Protein AF-A0A7V6D3P5-F1 (afdb_monomer)

Solvent-accessible surface area (backbone atoms only — not comparable to full-atom values): 12244 Å² total; per-residue (Å²): 140,81,80,82,73,84,67,78,64,90,89,61,82,68,51,51,80,38,75,32,58,66,62,47,51,52,59,56,70,39,94,63,49,33,71,26,37,32,32,42,62,36,45,38,66,72,57,39,49,52,52,49,52,50,52,50,46,35,48,72,72,47,40,22,63,23,38,36,39,40,21,31,81,58,94,41,91,90,47,42,25,29,62,65,54,55,52,49,50,36,52,49,27,48,67,42,85,52,66,68,48,18,52,49,16,50,50,54,53,50,31,44,75,72,58,34,36,38,81,46,64,47,77,68,73,77,47,94,63,31,57,87,69,53,53,69,69,61,43,59,55,48,42,66,27,62,32,35,40,38,28,32,44,69,53,51,35,27,49,60,59,71,49,92,59,58,46,56,40,52,56,64,69,73,39,60,80,58,62,43,31,34,33,39,47,27,46,28,59,43,94,63,56,57,55,45,62,88,67,48,67,61,53,46,47,73,75,35,85,50,59,40,52,67,55,73,29,32,36,32,49,64,44,120

Radius of gyration: 17.84 Å; Cα contacts (8 Å, |Δi|>4): 380; chains: 1; bounding box: 44×43×47 Å

pLDDT: mean 93.28, std 14.0, range [28.06, 98.88]

Mean predicted aligned error: 4.67 Å

Sequence (224 aa):
EVMARGGRRPGQASDILVDDSDRLLEFLASYGPHERIDWINDNAGPEAAFDLLLADALLDWGWARQVRMHLKPYPFFVSDAMIQDVRELMARLQGESEPRSRAAGDRLAARVQAGDLQLTTHRFWTSSYAFSEMPDDLRGELAQASLVIIKGDANYRRLLGDRHWPPTARLEEVAAYFPAPFVVLRTLKAEIIVGLAEGRAEELAREDAQWLISGKRGLIQFVG

Secondary structure (DSSP, 8-state):
---------TTPPPSEEEE-HHHHHHHHTSSS-BS-EEEE--BTTHHHHHHHHHHHHHHHTTSBS-EEEEEBSS--TTTBPBHHHHHHHHHHHHH-SSHHHHHHHHHHHHHHHHTSEEEEE-GGGGSS--GGG--HHHHHHHTT-SEEEEEHHHHHHHHTTT----TTS-HHHHTTT-SS-EEEEEE--SS----PPTTHHHHHHHH-TTTTTSS--EEEEEE-

Nearest PDB structures (foldseek):
  6umr-assembly1_A  TM=9.616E-01  e=2.856E-23  Homo sapiens
  6umq-assembly2_B  TM=9.594E-01  e=6.965E-23  Homo sapiens
  6umr-assembly2_B  TM=9.592E-01  e=1.159E-22  Homo sapiens
  7u1x-assembly2_B  TM=9.491E-01  e=1.773E-20  Schizosaccharomyces pombe
  7t7n-assembly1_B  TM=9.622E-01  e=5.234E-20  Schizosaccharomyces pombe

Foldseek 3Di:
DDPPCPDDDPPDDALAQADCPVVVVVLLPPPFAWAEEEEAFAFFDPRLVVVLVVLLVCCVVRSHQAYEYEFEPDDAPPGGGDPVSNLVCLVVLCVDPDPVSNVSSVSSVVCCVVRRYHYDYDNVSRDPAAPLPDDPVVQVVCLSGQEYEYEEDVNVCSQQVVDDDDQAADSCVSNVSRNHKYKYKYQQQDPDHHNGDPCPVVVQCVVDVCSRRPSSHIYIDTDD

Structure (mmCIF, N/CA/C/O backbone):
data_AF-A0A7V6D3P5-F1
#
_entry.id   AF-A0A7V6D3P5-F1
#
loop_
_atom_site.group_PDB
_atom_site.id
_atom_site.type_symbol
_atom_site.label_atom_id
_atom_site.label_alt_id
_atom_site.label_comp_id
_atom_site.label_asym_id
_atom_site.label_entity_id
_atom_site.label_seq_id
_atom_site.pdbx_PDB_ins_code
_atom_site.Cartn_x
_atom_site.Cartn_y
_atom_site.Cartn_z
_atom_site.occupancy
_atom_site.B_iso_or_equiv
_atom_site.auth_seq_id
_atom_site.auth_comp_id
_a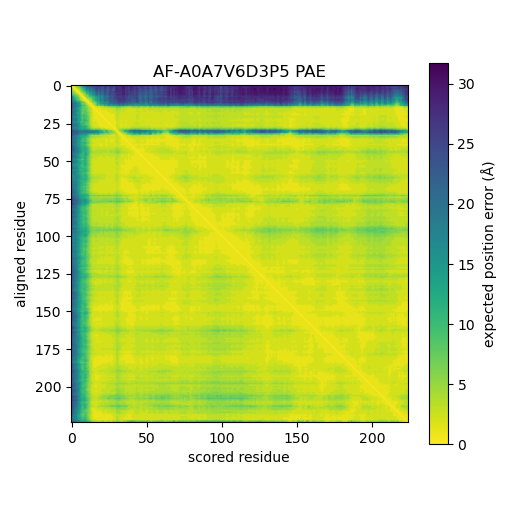tom_site.auth_asym_id
_atom_site.auth_atom_id
_atom_site.pdbx_PDB_model_num
ATOM 1 N N . GLU A 1 1 ? -14.372 21.973 -1.076 1.00 34.97 1 GLU A N 1
ATOM 2 C CA . GLU A 1 1 ? -13.308 21.983 -2.100 1.00 34.97 1 GLU A CA 1
ATOM 3 C C . GLU A 1 1 ? -11.975 22.370 -1.477 1.00 34.97 1 GLU A C 1
ATOM 5 O O . GLU A 1 1 ? -11.697 23.546 -1.287 1.00 34.97 1 GLU A O 1
ATOM 10 N N . VAL A 1 2 ? -11.151 21.387 -1.125 1.00 28.06 2 VAL A N 1
ATOM 11 C CA . VAL A 1 2 ? -9.719 21.617 -0.903 1.00 28.06 2 VAL A CA 1
ATOM 12 C C . VAL A 1 2 ? -9.008 20.578 -1.753 1.00 28.06 2 VAL A C 1
ATOM 14 O O . VAL A 1 2 ? -8.729 19.472 -1.308 1.00 28.06 2 VAL A O 1
ATOM 17 N N . MET A 1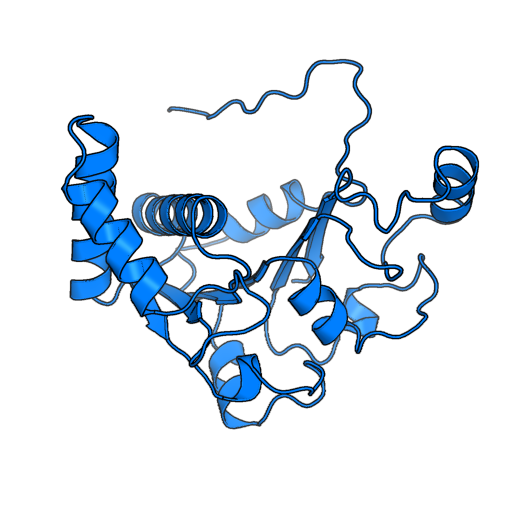 3 ? -8.791 20.917 -3.024 1.00 30.03 3 MET A N 1
ATOM 18 C CA . MET A 1 3 ? -7.856 20.175 -3.859 1.00 30.03 3 MET A CA 1
ATOM 19 C C . MET A 1 3 ? -6.461 20.398 -3.280 1.00 30.03 3 MET A C 1
ATOM 21 O O . MET A 1 3 ? -5.898 21.489 -3.403 1.00 30.03 3 MET A O 1
ATOM 25 N N . ALA A 1 4 ? -5.905 19.374 -2.638 1.00 32.56 4 ALA A N 1
ATOM 26 C CA . ALA A 1 4 ? -4.488 19.316 -2.332 1.00 32.56 4 ALA A CA 1
ATOM 27 C C . ALA A 1 4 ? -3.721 19.263 -3.661 1.00 32.56 4 ALA A C 1
ATOM 29 O O . ALA A 1 4 ? -3.469 18.203 -4.224 1.00 32.56 4 ALA A O 1
ATOM 30 N N . ARG A 1 5 ? -3.371 20.433 -4.202 1.00 34.56 5 ARG A N 1
ATOM 31 C CA . ARG A 1 5 ? -2.417 20.532 -5.305 1.00 34.56 5 ARG A CA 1
ATOM 32 C C . ARG A 1 5 ? -1.024 20.246 -4.751 1.00 34.56 5 ARG A C 1
ATOM 34 O O . ARG A 1 5 ? -0.264 21.170 -4.468 1.00 34.56 5 ARG A O 1
ATOM 41 N N . GLY A 1 6 ? -0.675 18.966 -4.648 1.00 36.25 6 GLY A N 1
ATOM 42 C CA . GLY A 1 6 ? 0.713 18.513 -4.758 1.00 36.25 6 GLY A CA 1
ATOM 43 C C . GLY A 1 6 ? 1.200 18.783 -6.183 1.00 36.25 6 GLY A C 1
ATOM 44 O O . GLY A 1 6 ? 1.330 17.875 -6.994 1.00 36.25 6 GLY A O 1
ATOM 45 N N . GLY A 1 7 ? 1.327 20.062 -6.537 1.00 36.19 7 GLY A N 1
ATOM 46 C CA . GLY A 1 7 ? 1.567 20.505 -7.902 1.00 36.19 7 GLY A CA 1
ATOM 47 C C . GLY A 1 7 ? 3.003 20.229 -8.322 1.00 36.19 7 GLY A C 1
ATOM 48 O O . GLY A 1 7 ? 3.930 20.887 -7.851 1.00 36.19 7 GLY A O 1
ATOM 49 N N . ARG A 1 8 ? 3.167 19.286 -9.253 1.00 45.75 8 ARG A N 1
ATOM 50 C CA . ARG A 1 8 ? 4.356 19.120 -10.095 1.00 45.75 8 ARG A CA 1
ATOM 51 C C . ARG A 1 8 ? 4.838 20.492 -10.586 1.00 45.75 8 ARG A C 1
ATOM 53 O O . ARG A 1 8 ? 4.058 21.254 -11.159 1.00 45.75 8 ARG A O 1
ATOM 60 N N . ARG A 1 9 ? 6.120 20.818 -10.384 1.00 39.19 9 ARG A N 1
ATOM 61 C CA . ARG A 1 9 ? 6.714 22.013 -11.003 1.00 39.19 9 ARG A CA 1
ATOM 62 C C . ARG A 1 9 ? 6.770 21.789 -12.523 1.00 39.19 9 ARG A C 1
ATOM 64 O O . ARG A 1 9 ? 7.278 20.745 -12.942 1.00 39.19 9 ARG A O 1
ATOM 71 N N . PRO A 1 10 ? 6.268 22.717 -13.357 1.00 36.84 10 PRO A N 1
ATOM 72 C CA . PRO A 1 10 ? 6.367 22.588 -14.808 1.00 36.84 10 PRO A CA 1
ATOM 73 C C . PRO A 1 10 ? 7.838 22.449 -15.228 1.00 36.84 10 PRO A C 1
ATOM 75 O O . PRO A 1 10 ? 8.663 23.271 -14.837 1.00 36.84 10 PRO A O 1
ATOM 78 N N . GLY A 1 11 ? 8.169 21.407 -15.997 1.00 43.22 11 GLY A N 1
ATOM 79 C CA . GLY A 1 11 ? 9.515 21.184 -16.547 1.00 43.22 11 GLY A CA 1
ATOM 80 C C . GLY A 1 11 ? 10.416 20.195 -15.792 1.00 43.22 11 GLY A C 1
ATO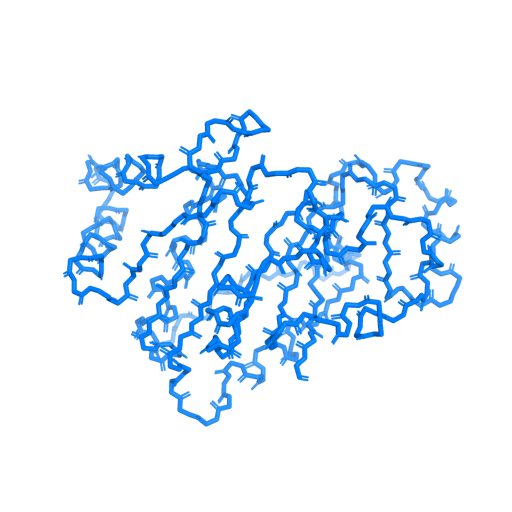M 81 O O . GLY A 1 11 ? 11.496 19.893 -16.288 1.00 43.22 11 GLY A O 1
ATOM 82 N N . GLN A 1 12 ? 9.996 19.647 -14.645 1.00 49.34 12 GLN A N 1
ATOM 83 C CA . GLN A 1 12 ? 10.744 18.577 -13.967 1.00 49.34 12 GLN A CA 1
ATOM 84 C C . GLN A 1 12 ? 10.282 17.196 -14.471 1.00 49.34 12 GLN A C 1
ATOM 86 O O . GLN A 1 12 ? 9.077 16.898 -14.495 1.00 49.34 12 GLN A O 1
ATOM 91 N N . ALA A 1 13 ? 11.238 16.360 -14.895 1.00 61.72 13 ALA A N 1
ATOM 92 C CA . ALA A 1 13 ? 10.983 14.946 -15.157 1.00 61.72 13 ALA A CA 1
ATOM 93 C C . ALA A 1 13 ? 10.382 14.319 -13.891 1.00 61.72 13 ALA A C 1
ATOM 95 O O . ALA A 1 13 ? 10.842 14.601 -12.787 1.00 61.72 13 ALA A O 1
ATOM 96 N N . SER A 1 14 ? 9.301 13.553 -14.047 1.00 81.44 14 SER A N 1
ATOM 97 C CA . SER A 1 14 ? 8.692 12.876 -12.902 1.00 81.44 14 SER A CA 1
ATOM 98 C C . SER A 1 14 ? 9.650 11.797 -12.414 1.00 81.44 14 SER A C 1
ATOM 100 O O . SER A 1 14 ? 10.135 11.006 -13.222 1.00 81.44 14 SER A O 1
ATOM 102 N N . ASP A 1 15 ? 9.889 11.740 -11.107 1.00 90.94 15 ASP A N 1
ATOM 103 C CA . ASP A 1 15 ? 10.591 10.610 -10.494 1.00 90.94 15 ASP A CA 1
ATOM 104 C C . ASP A 1 15 ? 9.712 9.342 -10.472 1.00 90.94 15 ASP A C 1
ATOM 106 O O . ASP A 1 15 ? 10.211 8.251 -10.200 1.00 90.94 15 ASP A O 1
ATOM 110 N N . ILE A 1 16 ? 8.418 9.460 -10.803 1.00 95.44 16 ILE A N 1
ATOM 111 C CA . ILE A 1 16 ? 7.508 8.330 -11.013 1.00 95.44 16 ILE A CA 1
ATOM 112 C C . ILE A 1 16 ? 7.671 7.800 -12.444 1.00 95.44 16 ILE A C 1
ATOM 114 O O . ILE A 1 16 ? 7.362 8.503 -13.407 1.00 95.44 16 ILE A O 1
ATOM 118 N N . LEU A 1 17 ? 8.177 6.570 -12.583 1.00 95.38 17 LEU A N 1
ATOM 119 C CA . LEU A 1 17 ? 8.503 5.965 -13.883 1.00 95.38 17 LEU A CA 1
ATOM 120 C C . LEU A 1 17 ? 7.302 5.315 -14.579 1.00 95.38 17 LEU A C 1
ATOM 122 O O . LEU A 1 17 ? 7.247 5.300 -15.805 1.00 95.38 17 LEU A O 1
ATOM 126 N N . VAL A 1 18 ? 6.374 4.772 -13.795 1.00 96.19 18 VAL A N 1
ATOM 127 C CA . VAL A 1 18 ? 5.075 4.259 -14.242 1.00 96.19 18 VAL A CA 1
ATOM 128 C C . VAL A 1 18 ? 4.041 4.880 -13.323 1.00 96.19 18 VAL A C 1
ATOM 130 O O . VAL A 1 18 ? 4.186 4.768 -12.104 1.00 96.19 18 VAL A O 1
ATOM 133 N N . ASP A 1 19 ? 3.072 5.580 -13.903 1.00 97.25 19 ASP A N 1
ATOM 134 C CA . ASP A 1 19 ? 2.105 6.393 -13.173 1.00 97.25 19 ASP A CA 1
ATOM 135 C C . ASP A 1 19 ? 0.679 6.077 -13.635 1.00 97.25 19 ASP A C 1
ATOM 137 O O . ASP A 1 19 ? 0.152 6.694 -14.558 1.00 97.25 19 ASP A O 1
ATOM 141 N N . ASP A 1 20 ? 0.064 5.087 -12.992 1.00 97.94 20 ASP A N 1
ATOM 142 C CA . ASP A 1 20 ? -1.343 4.730 -13.183 1.00 97.94 20 ASP A CA 1
ATOM 143 C C . ASP A 1 20 ? -2.283 5.514 -12.239 1.00 97.94 20 ASP A C 1
ATOM 145 O O . ASP A 1 20 ? -3.413 5.081 -12.002 1.00 97.94 20 ASP A O 1
ATOM 149 N N . SER A 1 21 ? -1.855 6.654 -11.673 1.00 96.38 21 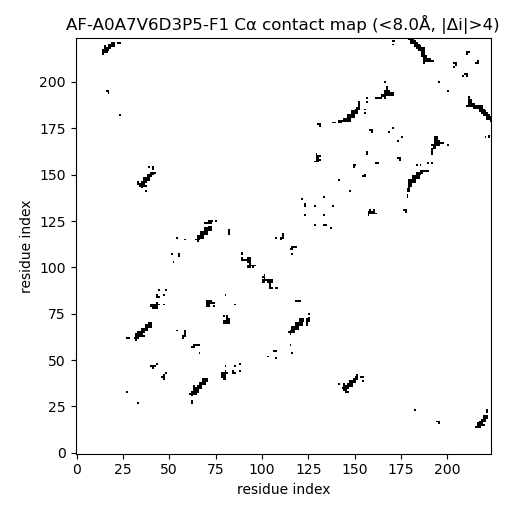SER A N 1
ATOM 150 C CA . SER A 1 21 ? -2.673 7.410 -10.707 1.00 96.38 21 SER A CA 1
ATOM 151 C C . SER A 1 21 ? -4.041 7.799 -11.259 1.00 96.38 21 SER A C 1
ATOM 153 O O . SER A 1 21 ? -5.032 7.668 -10.549 1.00 96.38 21 SER A O 1
ATOM 155 N N . ASP A 1 22 ? -4.120 8.233 -12.519 1.00 96.50 22 ASP A N 1
ATOM 156 C CA . ASP A 1 22 ? -5.394 8.624 -13.133 1.00 96.50 22 ASP A CA 1
ATOM 157 C C . ASP A 1 22 ? -6.348 7.424 -13.238 1.00 96.50 22 ASP A C 1
ATOM 159 O O . ASP A 1 22 ? -7.498 7.513 -12.815 1.00 96.50 22 ASP A O 1
ATOM 163 N N . ARG A 1 23 ? -5.848 6.262 -13.686 1.00 97.00 23 ARG A N 1
ATOM 164 C CA . ARG A 1 23 ? -6.630 5.013 -13.762 1.00 97.00 23 ARG A CA 1
ATOM 165 C C . ARG A 1 23 ? -7.089 4.544 -12.383 1.00 97.00 23 ARG A C 1
ATOM 167 O O . ARG A 1 23 ? -8.221 4.090 -12.231 1.00 97.00 23 ARG A O 1
ATOM 174 N N . LEU A 1 24 ? -6.227 4.666 -11.372 1.00 96.56 24 LEU A N 1
ATOM 175 C CA . LEU A 1 24 ? -6.575 4.355 -9.987 1.00 96.56 24 LEU A CA 1
ATOM 176 C C . LEU A 1 24 ? -7.670 5.293 -9.462 1.00 96.56 24 LEU A C 1
ATOM 178 O O . LEU A 1 24 ? -8.603 4.837 -8.807 1.00 96.56 24 LEU A O 1
ATOM 182 N N . LEU A 1 25 ? -7.565 6.595 -9.728 1.00 95.00 25 LEU A N 1
ATOM 183 C CA . LEU A 1 25 ? -8.559 7.581 -9.301 1.00 95.00 25 LEU A CA 1
ATOM 184 C C . LEU A 1 25 ? -9.901 7.369 -10.008 1.00 95.00 25 LEU A C 1
ATOM 186 O O . LEU A 1 25 ? -10.939 7.455 -9.358 1.00 95.00 25 LEU A O 1
ATOM 190 N N . GLU A 1 26 ? -9.891 7.042 -11.301 1.00 94.62 26 GLU A N 1
ATOM 191 C CA . GLU A 1 26 ? -11.089 6.645 -12.051 1.00 94.62 26 GLU A CA 1
ATOM 192 C C . GLU A 1 26 ? -11.744 5.397 -11.445 1.00 94.62 26 GLU A C 1
ATOM 194 O O . GLU A 1 26 ? -12.959 5.379 -11.238 1.00 94.62 26 GLU A O 1
ATOM 199 N N . PHE A 1 27 ? -10.949 4.380 -11.095 1.00 94.56 27 PHE A N 1
ATOM 200 C CA . PHE A 1 27 ? -11.438 3.184 -10.410 1.00 94.56 27 PHE A CA 1
ATOM 201 C C . PHE A 1 27 ? -12.051 3.517 -9.042 1.00 94.56 27 PHE A C 1
ATOM 203 O O . PHE A 1 27 ? -13.168 3.095 -8.736 1.00 94.56 27 PHE A O 1
ATOM 210 N N . LEU A 1 28 ? -11.358 4.312 -8.225 1.00 92.81 28 LEU A N 1
ATOM 211 C CA . LEU A 1 28 ? -11.833 4.711 -6.900 1.00 92.81 28 LEU A CA 1
ATOM 212 C C . LEU A 1 28 ? -13.108 5.563 -6.961 1.00 92.81 28 LEU A C 1
ATOM 214 O O . LEU A 1 28 ? -13.951 5.442 -6.078 1.00 92.81 28 LEU A O 1
ATOM 218 N N . ALA A 1 29 ? -13.267 6.380 -8.004 1.00 90.38 29 ALA A N 1
ATOM 219 C CA . ALA A 1 29 ? -14.452 7.204 -8.230 1.00 90.38 29 ALA A CA 1
ATOM 220 C C . ALA A 1 29 ? -15.636 6.440 -8.859 1.00 90.38 29 ALA A C 1
ATOM 222 O O . ALA A 1 29 ? -16.727 7.006 -8.982 1.00 90.38 29 ALA A O 1
ATOM 223 N N . SER A 1 30 ? -15.439 5.188 -9.289 1.00 86.44 30 SER A N 1
ATOM 224 C CA . SER A 1 30 ? -16.500 4.355 -9.869 1.00 86.44 30 SER A CA 1
ATOM 225 C C . SER A 1 30 ? -17.560 3.945 -8.823 1.00 86.44 30 SER A C 1
ATOM 227 O O . SER A 1 30 ? -17.363 4.111 -7.625 1.00 86.44 30 SER A O 1
ATOM 229 N N . TYR A 1 31 ? -18.744 3.512 -9.280 1.00 67.31 31 TYR A N 1
ATOM 230 C CA . TYR A 1 31 ? -20.006 3.482 -8.516 1.00 67.31 31 TYR A CA 1
ATOM 231 C C . TYR A 1 31 ? -19.933 2.972 -7.056 1.00 67.31 31 TYR A C 1
ATOM 233 O O . TYR A 1 31 ? -19.791 1.778 -6.811 1.00 67.31 31 TYR A O 1
ATOM 241 N N . GLY A 1 32 ? -20.247 3.870 -6.110 1.00 74.75 32 GLY A N 1
ATOM 242 C CA . GLY A 1 32 ? -20.485 3.573 -4.689 1.00 74.75 32 GLY A CA 1
ATOM 243 C C . GLY A 1 32 ? -19.207 3.451 -3.848 1.00 74.75 32 GLY A C 1
ATOM 244 O O . GLY A 1 32 ? -18.124 3.296 -4.399 1.00 74.75 32 GLY A O 1
ATOM 245 N N . PRO A 1 33 ? -19.301 3.536 -2.506 1.00 86.38 33 PRO A N 1
ATOM 246 C CA . PRO A 1 33 ? -18.148 3.247 -1.663 1.00 86.38 33 PRO A CA 1
ATOM 247 C C . PRO A 1 33 ? -17.714 1.796 -1.875 1.00 86.38 33 PRO A C 1
ATOM 249 O O . PRO A 1 33 ? -18.540 0.882 -1.810 1.00 86.38 33 PRO A O 1
ATOM 252 N N . HIS A 1 34 ? -16.415 1.586 -2.053 1.00 94.81 34 HIS A N 1
ATOM 253 C CA . HIS A 1 34 ? -15.804 0.263 -2.023 1.00 94.81 34 HIS A CA 1
ATOM 254 C C . HIS A 1 34 ? -16.069 -0.387 -0.662 1.00 94.81 34 HIS A C 1
ATOM 256 O O . HIS A 1 34 ? -15.895 0.247 0.381 1.00 94.81 34 HIS A O 1
ATOM 262 N N . GLU A 1 35 ? -16.508 -1.646 -0.642 1.00 95.81 35 GLU A N 1
ATOM 263 C CA . GLU A 1 35 ? -16.867 -2.319 0.616 1.00 95.81 35 GLU A CA 1
ATOM 264 C C . GLU A 1 35 ? -15.660 -2.422 1.551 1.00 95.81 35 GLU A C 1
ATOM 266 O O . GLU A 1 35 ? -15.768 -2.149 2.749 1.00 95.81 35 GLU A O 1
ATOM 271 N N . ARG A 1 36 ? -14.490 -2.752 0.994 1.00 97.62 36 ARG A N 1
ATOM 272 C CA . ARG A 1 36 ? -13.245 -2.832 1.751 1.00 97.62 36 ARG A CA 1
ATOM 273 C C . ARG A 1 36 ? -12.034 -2.522 0.879 1.00 97.62 36 ARG A C 1
ATOM 275 O O . ARG A 1 36 ? -11.892 -3.099 -0.197 1.00 97.62 36 ARG A O 1
ATOM 282 N N . ILE A 1 37 ? -11.156 -1.649 1.365 1.00 98.50 37 ILE A N 1
ATOM 283 C CA . ILE A 1 37 ? -9.834 -1.407 0.776 1.00 98.50 37 ILE A CA 1
ATOM 284 C C . ILE A 1 37 ? -8.763 -1.879 1.754 1.00 98.50 37 ILE A C 1
ATOM 286 O O . ILE A 1 37 ? -8.764 -1.516 2.932 1.00 98.50 37 ILE A O 1
ATOM 290 N N . ASP A 1 38 ? -7.827 -2.673 1.260 1.00 98.81 38 ASP A N 1
ATOM 291 C CA . ASP A 1 38 ? -6.785 -3.288 2.066 1.00 98.81 38 ASP A CA 1
ATOM 292 C C . ASP A 1 38 ? -5.439 -2.604 1.819 1.00 98.81 38 ASP A C 1
ATOM 294 O O . ASP A 1 38 ? -5.109 -2.245 0.696 1.00 98.81 38 ASP A O 1
ATOM 298 N N . TRP A 1 39 ? -4.630 -2.454 2.861 1.00 98.75 39 TRP A N 1
ATOM 299 C CA . TRP A 1 39 ? -3.233 -2.039 2.781 1.00 98.75 39 TRP A CA 1
ATOM 300 C C . TRP A 1 39 ? -2.346 -3.201 3.191 1.00 98.75 39 TRP A C 1
ATOM 302 O O . TRP A 1 39 ? -2.475 -3.703 4.303 1.00 98.75 39 TRP A O 1
ATOM 312 N N . ILE A 1 40 ? -1.388 -3.573 2.349 1.00 98.75 40 ILE A N 1
ATOM 313 C CA . ILE A 1 40 ? -0.225 -4.358 2.768 1.00 98.75 40 ILE A CA 1
ATOM 314 C C . ILE A 1 40 ? 0.878 -3.358 3.106 1.00 98.75 40 ILE A C 1
ATOM 316 O O . ILE A 1 40 ? 1.532 -2.817 2.210 1.00 98.75 40 ILE A O 1
ATOM 320 N N . ASN A 1 41 ? 1.038 -3.065 4.399 1.00 98.50 41 ASN A N 1
ATOM 321 C CA . ASN A 1 41 ? 1.906 -1.989 4.875 1.00 98.50 41 ASN A CA 1
ATOM 322 C C . ASN A 1 41 ? 3.402 -2.353 4.784 1.00 98.50 41 ASN A C 1
ATOM 324 O O . ASN A 1 41 ? 3.792 -3.519 4.938 1.00 98.50 41 ASN A O 1
ATOM 328 N N . ASP A 1 42 ? 4.230 -1.325 4.567 1.00 97.19 42 ASP A N 1
ATOM 329 C CA . ASP A 1 42 ? 5.698 -1.387 4.597 1.00 97.19 42 ASP A CA 1
ATOM 330 C C . ASP A 1 42 ? 6.199 -0.839 5.940 1.00 97.19 42 ASP A C 1
ATOM 332 O O . ASP A 1 42 ? 6.105 -1.547 6.944 1.00 97.19 42 ASP A O 1
ATOM 336 N N . ASN A 1 43 ? 6.634 0.425 6.001 1.00 97.50 43 ASN A N 1
ATOM 337 C CA . ASN A 1 43 ? 7.312 0.983 7.171 1.00 97.50 43 ASN A CA 1
ATOM 338 C C . ASN A 1 43 ? 6.385 1.683 8.178 1.00 97.50 43 ASN A C 1
ATOM 340 O O . ASN A 1 43 ? 5.379 2.302 7.828 1.00 97.50 43 ASN A O 1
ATOM 344 N N . ALA A 1 44 ? 6.789 1.650 9.447 1.00 95.81 44 ALA A N 1
ATOM 345 C CA . ALA A 1 44 ? 6.264 2.466 10.533 1.00 95.81 44 ALA A CA 1
ATOM 346 C C . ALA A 1 44 ? 6.673 3.949 10.392 1.00 95.81 44 ALA A C 1
ATOM 348 O O . ALA A 1 44 ? 7.335 4.372 9.442 1.00 95.81 44 ALA A O 1
ATOM 349 N N . GLY A 1 45 ? 6.301 4.764 11.381 1.00 94.69 45 GLY A N 1
ATOM 350 C CA . GLY A 1 45 ? 6.710 6.167 11.446 1.00 94.69 45 GLY A CA 1
ATOM 351 C C . GLY A 1 45 ? 6.008 7.030 10.388 1.00 94.69 45 GLY A C 1
ATOM 352 O O . GLY A 1 45 ? 4.793 6.902 10.231 1.00 94.69 45 GLY A O 1
ATOM 353 N N . PRO A 1 46 ? 6.721 7.933 9.683 1.00 94.06 46 PRO A N 1
ATOM 354 C CA . PRO A 1 46 ? 6.093 8.852 8.733 1.00 94.06 46 PRO A CA 1
ATOM 355 C C . PRO A 1 46 ? 5.318 8.163 7.606 1.00 94.06 46 PRO A C 1
ATOM 357 O O . PRO A 1 46 ? 4.273 8.663 7.207 1.00 94.06 46 PRO A O 1
ATOM 360 N N . GLU A 1 47 ? 5.791 7.015 7.108 1.00 94.94 47 GLU A N 1
ATOM 361 C CA . GLU A 1 47 ? 5.088 6.288 6.045 1.00 94.94 47 GLU A CA 1
ATOM 362 C C . GLU A 1 47 ? 3.730 5.767 6.533 1.00 94.94 47 GLU A C 1
ATOM 364 O O . GLU A 1 47 ? 2.705 6.082 5.929 1.00 94.94 47 GLU A O 1
ATOM 369 N N . ALA A 1 48 ? 3.707 5.077 7.678 1.00 96.31 48 ALA A N 1
ATOM 370 C CA . ALA A 1 48 ? 2.463 4.656 8.318 1.00 96.31 48 ALA A CA 1
ATOM 371 C C . ALA A 1 48 ? 1.536 5.841 8.644 1.00 96.31 48 ALA A C 1
ATOM 373 O O . ALA A 1 48 ? 0.319 5.702 8.555 1.00 96.31 48 ALA A O 1
ATOM 374 N N . ALA A 1 49 ? 2.078 7.018 8.981 1.00 96.56 49 ALA A N 1
ATOM 375 C CA . ALA A 1 49 ? 1.270 8.217 9.211 1.00 96.56 49 ALA A CA 1
ATOM 376 C C . ALA A 1 49 ? 0.547 8.674 7.941 1.00 96.56 49 ALA A C 1
ATOM 378 O O . ALA A 1 49 ? -0.650 8.950 7.988 1.00 96.56 49 ALA A O 1
ATOM 379 N N . PHE A 1 50 ? 1.242 8.719 6.803 1.00 96.94 50 PHE A N 1
ATOM 380 C CA . PHE A 1 50 ? 0.611 9.056 5.528 1.00 96.94 50 PHE A CA 1
ATOM 381 C C . PHE A 1 50 ? -0.398 7.995 5.085 1.00 96.94 50 PHE A C 1
ATOM 383 O O . PHE A 1 50 ? -1.476 8.364 4.622 1.00 96.94 50 PHE A O 1
ATOM 390 N N . ASP A 1 51 ? -0.102 6.708 5.289 1.00 98.06 51 ASP A N 1
ATOM 391 C CA . ASP A 1 51 ? -1.045 5.622 4.995 1.00 98.06 51 ASP A CA 1
ATOM 392 C C . ASP A 1 51 ? -2.327 5.742 5.837 1.00 98.06 51 ASP A C 1
ATOM 394 O O . ASP A 1 51 ? -3.427 5.622 5.301 1.00 98.06 51 ASP A O 1
ATOM 398 N N . LEU A 1 52 ? -2.210 6.041 7.136 1.00 97.88 52 LEU A N 1
ATOM 399 C CA . LEU A 1 52 ? -3.358 6.265 8.024 1.00 97.88 52 LEU A CA 1
ATOM 400 C C . LEU A 1 52 ? -4.177 7.488 7.620 1.00 97.88 52 LEU A C 1
ATOM 402 O O . LEU A 1 52 ? -5.400 7.415 7.589 1.00 97.88 52 LEU A O 1
ATOM 406 N N . LEU A 1 53 ? -3.524 8.607 7.308 1.00 97.44 53 LEU A N 1
ATOM 407 C CA . LEU A 1 53 ? -4.224 9.823 6.891 1.00 97.44 53 LEU A CA 1
ATOM 408 C C . LEU A 1 53 ? -4.940 9.634 5.549 1.00 97.44 53 LEU A C 1
ATOM 410 O O . LEU A 1 53 ? -6.039 10.155 5.371 1.00 97.44 53 LEU A O 1
ATOM 414 N N . LEU A 1 54 ? -4.350 8.873 4.623 1.00 97.75 54 LEU A N 1
ATOM 415 C CA . LEU A 1 54 ? -5.007 8.514 3.371 1.00 97.75 54 LEU A CA 1
ATOM 416 C C . LEU A 1 54 ? -6.196 7.575 3.616 1.00 97.75 54 LEU A C 1
ATOM 418 O O . LEU A 1 54 ? -7.264 7.802 3.057 1.00 97.75 54 LEU A O 1
ATOM 422 N N . ALA A 1 55 ? -6.048 6.571 4.483 1.00 97.88 55 ALA A N 1
ATOM 423 C CA . ALA A 1 55 ? -7.147 5.693 4.882 1.00 97.88 55 ALA A CA 1
ATOM 424 C C . ALA A 1 55 ? -8.309 6.467 5.536 1.00 97.88 55 ALA A C 1
ATOM 426 O O . ALA A 1 55 ? -9.462 6.260 5.158 1.00 97.88 55 ALA A O 1
ATOM 427 N N . ASP A 1 56 ? -8.016 7.388 6.464 1.00 97.38 56 ASP A N 1
ATOM 428 C CA . ASP A 1 56 ? -9.014 8.277 7.085 1.00 97.38 56 ASP A CA 1
ATOM 429 C C . ASP A 1 56 ? -9.739 9.106 6.021 1.00 97.38 56 ASP A C 1
ATOM 431 O O . ASP A 1 56 ? -10.963 9.189 6.037 1.00 97.38 56 ASP A O 1
ATOM 435 N N . ALA A 1 57 ? -9.003 9.652 5.049 1.00 96.19 57 ALA A N 1
ATOM 436 C CA . ALA A 1 57 ? -9.584 10.424 3.957 1.00 96.19 57 ALA A CA 1
ATOM 437 C C . ALA A 1 57 ? -10.510 9.585 3.061 1.00 96.19 57 ALA A C 1
ATOM 439 O O . ALA A 1 57 ? -11.603 10.042 2.740 1.00 96.19 57 ALA A O 1
ATOM 440 N N . LEU A 1 58 ? -10.136 8.352 2.696 1.00 95.94 58 LEU A N 1
ATOM 441 C CA . LEU A 1 58 ? -11.008 7.477 1.898 1.00 95.94 58 LEU A CA 1
ATOM 442 C C . LEU A 1 58 ? -12.306 7.115 2.634 1.00 95.94 58 LEU A C 1
ATOM 444 O O . LEU A 1 58 ? -13.366 7.042 2.008 1.00 95.94 58 LEU A O 1
ATOM 448 N N . LEU A 1 59 ? -12.234 6.911 3.952 1.00 96.62 59 LEU A N 1
ATOM 449 C CA . LEU A 1 59 ? -13.407 6.673 4.796 1.00 96.62 59 LEU A CA 1
ATOM 450 C C . LEU A 1 59 ? -14.274 7.937 4.927 1.00 96.62 59 LEU A C 1
ATOM 452 O O . LEU A 1 59 ? -15.499 7.857 4.862 1.00 96.62 59 LEU A O 1
ATOM 456 N N . ASP A 1 60 ? -13.656 9.107 5.097 1.00 95.31 60 ASP A N 1
ATOM 457 C CA . ASP A 1 60 ? -14.347 10.396 5.234 1.00 95.31 60 ASP A CA 1
ATOM 458 C C . ASP A 1 60 ? -15.037 10.835 3.934 1.00 95.31 60 ASP A C 1
ATOM 460 O O . ASP A 1 60 ? -16.182 11.285 3.950 1.00 95.31 60 ASP A O 1
ATOM 464 N N . TRP A 1 61 ? -14.386 10.629 2.787 1.00 93.81 61 TRP A N 1
ATOM 465 C CA . TRP A 1 61 ? -14.953 10.915 1.465 1.00 93.81 61 TRP A CA 1
ATOM 466 C C . TRP A 1 61 ? -16.024 9.910 1.034 1.00 93.81 61 TRP A C 1
ATOM 468 O O . TRP A 1 61 ? -16.664 10.110 0.001 1.00 93.81 61 TRP A O 1
ATOM 478 N N . GLY A 1 62 ? -16.221 8.830 1.796 1.00 93.44 62 GLY A N 1
ATOM 479 C CA . GLY A 1 62 ? -17.143 7.758 1.438 1.00 93.44 62 GLY A CA 1
ATOM 480 C C . GLY A 1 62 ? -16.702 7.001 0.187 1.00 93.44 62 GLY A C 1
ATOM 481 O O . GLY A 1 62 ? -17.547 6.553 -0.580 1.00 93.44 62 GLY A O 1
ATOM 482 N N . TRP A 1 63 ? -15.393 6.889 -0.045 1.00 94.81 63 TRP A N 1
ATOM 483 C CA . TRP A 1 63 ? -14.826 6.050 -1.107 1.00 94.81 63 TRP A CA 1
ATOM 484 C C . TRP A 1 63 ? -14.628 4.611 -0.632 1.00 94.81 63 TRP A C 1
ATOM 486 O O . TRP A 1 63 ? -14.610 3.700 -1.450 1.00 94.81 63 TRP A O 1
ATOM 496 N N . ALA A 1 64 ? -14.532 4.391 0.680 1.00 96.81 64 ALA A N 1
ATOM 497 C CA . ALA A 1 64 ? -14.526 3.068 1.289 1.00 96.81 64 ALA A CA 1
ATOM 498 C C . ALA A 1 64 ? -15.485 3.006 2.485 1.00 96.81 64 ALA A C 1
ATOM 500 O O . ALA A 1 64 ? -15.622 3.984 3.222 1.00 96.81 64 ALA A O 1
ATOM 501 N N . ARG A 1 65 ? -16.125 1.852 2.707 1.00 97.38 65 ARG A N 1
ATOM 502 C CA . ARG A 1 65 ? -16.859 1.558 3.953 1.00 97.38 65 ARG A CA 1
ATOM 503 C C . ARG A 1 65 ? -15.939 1.055 5.056 1.00 97.38 65 ARG A C 1
ATOM 505 O O . ARG A 1 65 ? -16.171 1.339 6.226 1.00 97.38 65 ARG A O 1
ATOM 512 N N . GLN A 1 66 ? -14.904 0.314 4.676 1.00 98.44 66 GLN A N 1
ATOM 513 C CA . GLN A 1 66 ? -13.918 -0.236 5.589 1.00 98.44 66 GLN A CA 1
ATOM 514 C C . GLN A 1 66 ? -12.519 -0.166 4.976 1.00 98.44 66 GLN A C 1
ATOM 516 O O . GLN A 1 66 ? -12.330 -0.380 3.779 1.00 98.44 66 GLN A O 1
ATOM 521 N N . VAL A 1 67 ? -11.527 0.081 5.822 1.00 98.69 67 VAL A N 1
ATOM 522 C CA . VAL A 1 67 ? -10.111 -0.062 5.504 1.00 98.69 67 VAL A CA 1
ATOM 523 C C . VAL A 1 67 ? -9.496 -1.126 6.402 1.00 98.69 67 VAL A C 1
ATOM 525 O O . VAL A 1 67 ? -9.743 -1.149 7.608 1.00 98.69 67 VAL A O 1
ATOM 528 N N . ARG A 1 68 ? -8.665 -2.000 5.834 1.00 98.81 68 ARG A N 1
ATOM 529 C CA . ARG A 1 68 ? -7.930 -3.030 6.577 1.00 98.81 68 ARG A CA 1
ATOM 530 C C . ARG A 1 68 ? -6.429 -2.897 6.346 1.00 98.81 68 ARG A C 1
ATOM 532 O O . ARG A 1 68 ? -5.962 -2.966 5.221 1.00 98.81 68 ARG A O 1
ATOM 539 N N . MET A 1 69 ? -5.665 -2.729 7.416 1.00 98.81 69 MET A N 1
ATOM 540 C CA . MET A 1 69 ? -4.206 -2.635 7.396 1.00 98.81 69 MET A CA 1
ATOM 541 C C . MET A 1 69 ? -3.579 -3.961 7.815 1.00 98.81 69 MET A C 1
ATOM 543 O O . MET A 1 69 ? -3.769 -4.421 8.945 1.00 98.81 69 MET A O 1
ATOM 547 N N . HIS A 1 70 ? -2.821 -4.563 6.905 1.00 98.69 70 HIS A N 1
ATOM 548 C CA . HIS A 1 70 ? -2.065 -5.794 7.095 1.00 98.69 70 HIS A CA 1
ATOM 549 C C . HIS A 1 70 ? -0.652 -5.469 7.566 1.00 98.69 70 HIS A C 1
ATOM 551 O O . HIS A 1 70 ? 0.214 -5.044 6.798 1.00 98.69 70 HIS A O 1
ATOM 557 N N . LEU A 1 71 ? -0.433 -5.692 8.858 1.00 98.62 71 LEU A N 1
ATOM 558 C CA . LEU A 1 71 ? 0.776 -5.319 9.584 1.00 98.62 71 LEU A CA 1
ATOM 559 C C . LEU A 1 71 ? 1.586 -6.559 9.967 1.00 98.62 71 LEU A C 1
ATOM 561 O O . LEU A 1 71 ? 1.086 -7.693 9.962 1.00 98.62 71 LEU A O 1
ATOM 565 N N . LYS A 1 72 ? 2.857 -6.365 10.322 1.00 98.31 72 LYS A N 1
ATOM 566 C CA . LYS A 1 72 ? 3.735 -7.476 10.704 1.00 98.31 72 LYS A CA 1
ATOM 567 C C . LYS A 1 72 ? 3.409 -7.961 12.130 1.00 98.31 72 LYS A C 1
ATOM 569 O O . LYS A 1 72 ? 3.154 -7.134 13.008 1.00 98.31 72 LYS A O 1
ATOM 574 N N . PRO A 1 73 ? 3.397 -9.285 12.389 1.00 97.12 73 PRO A N 1
ATOM 575 C CA . PRO A 1 73 ? 3.131 -9.830 13.723 1.00 97.12 73 PRO A CA 1
ATOM 576 C C . PRO A 1 73 ? 4.339 -9.730 14.665 1.00 97.12 73 PRO A C 1
ATOM 578 O O . PRO A 1 73 ? 4.178 -9.863 15.875 1.00 97.12 73 PRO A O 1
ATOM 581 N N . TYR A 1 74 ? 5.538 -9.523 14.114 1.00 94.25 74 TYR A N 1
ATOM 582 C CA . TYR A 1 74 ? 6.810 -9.441 14.830 1.00 94.25 74 TYR A CA 1
ATOM 583 C C . TYR A 1 74 ? 7.719 -8.408 14.144 1.00 94.25 74 TYR A C 1
ATOM 585 O O . TYR A 1 74 ? 7.492 -8.123 12.963 1.00 94.25 74 TYR A O 1
ATOM 593 N N . PRO A 1 75 ? 8.766 -7.897 14.826 1.00 95.81 75 PRO A N 1
ATOM 594 C CA . PRO A 1 75 ? 9.751 -7.018 14.205 1.00 95.81 75 PRO A CA 1
ATOM 595 C C . PRO A 1 75 ? 10.346 -7.654 12.945 1.00 95.81 75 PRO A C 1
ATOM 597 O O . PRO A 1 75 ? 10.820 -8.791 12.975 1.00 95.81 75 PRO A O 1
ATOM 600 N N . PHE A 1 76 ? 10.313 -6.923 11.835 1.00 93.00 76 PHE A N 1
ATOM 601 C CA . PHE A 1 76 ? 10.714 -7.414 10.520 1.00 93.00 76 PHE A CA 1
ATOM 602 C C . PHE A 1 76 ? 11.314 -6.260 9.713 1.00 93.00 76 PHE A C 1
ATOM 604 O O . PHE A 1 76 ? 10.880 -5.126 9.868 1.00 93.00 76 PHE A O 1
ATOM 611 N N . PHE A 1 77 ? 12.372 -6.528 8.941 1.00 89.25 77 PHE A N 1
ATOM 612 C CA . PHE A 1 77 ? 13.103 -5.525 8.143 1.00 89.25 77 PHE A CA 1
ATOM 613 C C . PHE A 1 77 ? 13.368 -4.168 8.831 1.00 89.25 77 PHE A C 1
ATOM 615 O O . PHE A 1 77 ? 13.410 -3.131 8.182 1.00 89.25 77 PHE A O 1
ATOM 622 N N . VAL A 1 78 ? 13.654 -4.184 10.141 1.00 93.06 78 VAL A N 1
ATOM 623 C CA . VAL A 1 78 ? 13.964 -3.014 10.990 1.00 93.06 78 VAL A CA 1
ATOM 624 C C . VAL A 1 78 ? 12.785 -2.056 11.178 1.00 93.06 78 VAL A C 1
ATOM 626 O O . VAL A 1 78 ? 12.420 -1.791 12.321 1.00 93.06 78 VAL A O 1
ATOM 629 N N . SER A 1 79 ? 12.215 -1.530 10.097 1.00 94.06 79 SER A N 1
ATOM 630 C CA . SER A 1 79 ? 11.207 -0.473 10.123 1.00 94.06 79 SER A CA 1
ATOM 631 C C . SER A 1 79 ? 9.800 -0.934 9.770 1.00 94.06 79 SER A C 1
ATOM 633 O O . SER A 1 79 ? 8.914 -0.083 9.789 1.00 94.06 79 SER A O 1
ATOM 635 N N . ASP A 1 80 ? 9.556 -2.215 9.473 1.00 95.12 80 ASP A N 1
ATOM 636 C CA . ASP A 1 80 ? 8.216 -2.635 9.063 1.00 95.12 80 ASP A CA 1
ATOM 637 C C . ASP A 1 80 ? 7.183 -2.435 10.176 1.00 95.12 80 ASP A C 1
ATOM 639 O O . ASP A 1 80 ? 7.399 -2.807 11.331 1.00 95.12 80 ASP A O 1
ATOM 643 N N . ALA A 1 81 ? 6.023 -1.895 9.801 1.00 97.25 81 ALA A N 1
ATOM 644 C CA . ALA A 1 81 ? 4.970 -1.543 10.739 1.00 97.25 81 ALA A CA 1
ATOM 645 C C . ALA A 1 81 ? 4.298 -2.770 11.369 1.00 97.25 81 ALA A C 1
ATOM 647 O O . ALA A 1 81 ? 3.774 -3.655 10.682 1.00 97.25 81 ALA A O 1
ATOM 648 N N . MET A 1 82 ? 4.231 -2.765 12.697 1.00 98.56 82 MET A N 1
ATOM 649 C CA . MET A 1 82 ? 3.410 -3.659 13.505 1.00 98.56 82 MET A CA 1
ATOM 650 C C . MET A 1 82 ? 2.161 -2.930 14.023 1.00 98.56 82 MET A C 1
ATOM 652 O O . MET A 1 82 ? 2.077 -1.701 14.043 1.00 98.56 82 MET A O 1
ATOM 656 N N . ILE A 1 83 ? 1.186 -3.697 14.528 1.00 98.25 83 ILE A N 1
ATOM 657 C CA . ILE A 1 83 ? -0.038 -3.148 15.148 1.00 98.25 83 ILE A CA 1
ATOM 658 C C . ILE A 1 83 ? 0.288 -2.160 16.274 1.00 98.25 83 ILE A C 1
ATOM 660 O O . ILE A 1 83 ? -0.368 -1.127 16.403 1.00 98.25 83 ILE A O 1
ATOM 664 N N . GLN A 1 84 ? 1.295 -2.466 17.091 1.00 97.81 84 GLN A N 1
ATOM 665 C CA . GLN A 1 84 ? 1.709 -1.598 18.193 1.00 97.81 84 GLN A CA 1
ATOM 666 C C . GLN A 1 84 ? 2.289 -0.263 17.714 1.00 97.81 84 GLN A C 1
ATOM 668 O O . GLN A 1 84 ? 1.951 0.757 18.304 1.00 97.81 84 GLN A O 1
ATOM 673 N N . ASP A 1 85 ? 3.050 -0.244 16.615 1.00 97.94 85 ASP A N 1
ATOM 674 C CA . ASP A 1 85 ? 3.628 0.990 16.070 1.00 97.94 85 ASP A CA 1
ATOM 675 C C . ASP A 1 85 ? 2.529 1.921 15.546 1.00 97.94 85 ASP A C 1
ATOM 677 O O . ASP A 1 85 ? 2.550 3.124 15.794 1.00 97.94 85 ASP A O 1
ATOM 681 N N . VAL A 1 86 ? 1.519 1.356 14.873 1.00 97.94 86 VAL A N 1
ATOM 682 C CA . VAL A 1 86 ? 0.345 2.103 14.393 1.00 97.94 86 VAL A CA 1
ATOM 683 C C . VAL A 1 86 ? -0.477 2.654 15.561 1.00 97.94 86 VAL A C 1
ATOM 685 O O . VAL A 1 86 ? -0.893 3.812 15.537 1.00 97.94 86 VAL A O 1
ATOM 688 N N . ARG A 1 87 ? -0.689 1.859 16.617 1.00 97.94 87 ARG A N 1
ATOM 689 C CA . ARG A 1 87 ? -1.387 2.318 17.830 1.00 97.94 87 ARG A CA 1
ATOM 690 C C . ARG A 1 87 ? -0.624 3.418 18.556 1.00 97.94 87 ARG A C 1
ATOM 692 O O . ARG A 1 87 ? -1.235 4.397 18.975 1.00 97.94 87 ARG A O 1
ATOM 699 N N . GLU A 1 88 ? 0.688 3.273 18.687 1.00 97.88 88 GLU A N 1
ATOM 700 C CA . GLU A 1 88 ? 1.532 4.289 19.307 1.00 97.88 88 GLU A CA 1
ATOM 701 C C . GLU A 1 88 ? 1.527 5.580 18.487 1.00 97.88 88 GLU A C 1
ATOM 703 O O . GLU A 1 88 ? 1.401 6.665 19.049 1.00 97.88 88 GLU A O 1
ATOM 708 N N . LEU A 1 89 ? 1.587 5.480 17.160 1.00 97.25 89 LEU A N 1
ATOM 709 C CA . LEU A 1 89 ? 1.483 6.628 16.270 1.00 97.25 89 LEU A CA 1
ATOM 710 C C . LEU A 1 89 ? 0.148 7.370 16.432 1.00 97.25 89 LEU A C 1
ATOM 712 O O . LEU A 1 89 ? 0.153 8.593 16.555 1.00 97.25 89 LEU A O 1
ATOM 716 N N . MET A 1 90 ? -0.981 6.656 16.493 1.00 97.75 90 MET A N 1
ATOM 717 C CA . MET A 1 90 ? -2.284 7.276 16.770 1.00 97.75 90 MET A CA 1
ATOM 718 C C . MET A 1 90 ? -2.297 7.973 18.136 1.00 97.75 90 MET A C 1
ATOM 720 O O . MET A 1 90 ? -2.706 9.129 18.223 1.00 97.75 90 MET A O 1
ATOM 724 N N . ALA A 1 91 ? -1.782 7.324 19.184 1.00 97.81 91 ALA A N 1
ATOM 725 C CA . ALA A 1 91 ? -1.700 7.920 20.518 1.00 97.81 91 ALA A CA 1
ATOM 726 C C . ALA A 1 91 ? -0.808 9.175 20.545 1.00 97.81 91 ALA A C 1
ATOM 728 O O . ALA A 1 91 ? -1.147 10.164 21.195 1.00 97.81 91 ALA A O 1
ATOM 729 N N . ARG A 1 92 ? 0.307 9.171 19.801 1.00 97.06 92 ARG A N 1
ATOM 730 C CA . ARG A 1 92 ? 1.171 10.349 19.628 1.00 97.06 92 ARG A CA 1
ATOM 731 C C . ARG A 1 92 ? 0.413 11.489 18.954 1.00 97.06 92 ARG A C 1
ATOM 733 O O . ARG A 1 92 ? 0.441 12.595 19.478 1.00 97.06 92 ARG A O 1
ATOM 740 N N . LEU A 1 93 ? -0.320 11.216 17.870 1.00 96.81 93 LEU A N 1
ATOM 741 C CA . LEU A 1 93 ? -1.159 12.219 17.201 1.00 96.81 93 LEU A CA 1
ATOM 742 C C . LEU A 1 93 ? -2.187 12.833 18.162 1.00 96.81 93 LEU A C 1
ATOM 744 O O . LEU A 1 93 ? -2.320 14.052 18.194 1.00 96.81 93 LEU A O 1
ATOM 748 N N . GLN A 1 94 ? -2.856 12.025 18.990 1.00 97.38 94 GLN A N 1
ATOM 749 C CA . GLN A 1 94 ? -3.800 12.512 20.010 1.00 97.38 94 GLN A CA 1
ATOM 750 C C . GLN A 1 94 ? -3.131 13.381 21.091 1.00 97.38 94 GLN A C 1
ATOM 752 O O . GLN A 1 94 ? -3.761 14.274 21.657 1.00 97.38 94 GLN A O 1
ATOM 757 N N . GLY A 1 95 ? -1.850 13.141 21.376 1.00 96.81 95 GLY A N 1
ATOM 758 C CA . GLY A 1 95 ? -1.054 13.925 22.321 1.00 96.81 95 GLY A CA 1
ATOM 759 C C . GLY A 1 95 ? -0.497 15.238 21.761 1.00 96.81 95 GLY A C 1
ATOM 760 O O . GLY A 1 95 ? 0.029 16.040 22.533 1.00 96.81 95 GLY A O 1
ATOM 761 N N . GLU A 1 96 ? -0.599 15.483 20.452 1.00 96.88 96 GLU A N 1
ATOM 762 C CA . GLU A 1 96 ? -0.010 16.667 19.821 1.00 96.88 96 GLU A CA 1
ATOM 763 C C . GLU A 1 96 ? -0.689 17.977 20.245 1.00 96.88 96 GLU A C 1
ATOM 765 O O . GLU A 1 96 ? -1.901 18.060 20.493 1.00 96.88 96 GLU A O 1
ATOM 770 N N . SER A 1 97 ? 0.105 19.049 20.295 1.00 96.69 97 SER A N 1
ATOM 771 C CA . SER A 1 97 ? -0.394 20.402 20.569 1.00 96.69 97 SER A CA 1
ATOM 772 C C . SER A 1 97 ? -1.121 21.002 19.362 1.00 96.69 97 SER A C 1
ATOM 774 O O . SER A 1 97 ? -2.080 21.753 19.546 1.00 96.69 97 SER A O 1
ATOM 776 N N . GLU A 1 98 ? -0.710 20.621 18.149 1.00 97.31 98 GLU A N 1
ATOM 777 C CA . GLU A 1 98 ? -1.313 21.059 16.892 1.00 97.31 98 GLU A CA 1
ATOM 778 C C . GLU A 1 98 ? -2.736 20.481 16.732 1.00 97.31 98 GLU A C 1
ATOM 780 O O . GLU A 1 98 ? -2.897 19.257 16.636 1.00 97.31 98 GLU A O 1
ATOM 785 N N . PRO A 1 99 ? -3.787 21.326 16.657 1.00 97.12 99 PRO A N 1
ATOM 786 C CA . PRO A 1 99 ? -5.176 20.862 16.665 1.00 97.12 99 PRO A CA 1
ATOM 787 C C . PRO A 1 99 ? -5.527 19.890 15.537 1.00 97.12 99 PRO A C 1
ATOM 789 O O . PRO A 1 99 ? -6.336 18.983 15.736 1.00 97.12 99 PRO A O 1
ATOM 792 N N . ARG A 1 100 ? -4.930 20.058 14.350 1.00 95.94 100 ARG A N 1
ATOM 793 C CA . ARG A 1 100 ? -5.203 19.184 13.198 1.00 95.94 100 ARG A CA 1
ATOM 794 C C . ARG A 1 100 ? -4.671 17.769 13.409 1.00 95.94 100 ARG A C 1
ATOM 796 O O . ARG A 1 100 ? -5.378 16.815 13.090 1.00 95.94 100 ARG A O 1
ATOM 803 N N . SER A 1 101 ? -3.468 17.641 13.966 1.00 95.75 101 SER A N 1
ATOM 804 C CA . SER A 1 101 ? -2.859 16.347 14.289 1.00 95.75 101 SER A CA 1
ATOM 805 C C . SER A 1 101 ? -3.665 15.621 15.361 1.00 95.75 101 SER A C 1
ATOM 807 O O . SER A 1 101 ? -4.011 14.455 15.175 1.00 95.75 101 SER A O 1
ATOM 809 N N . ARG A 1 102 ? -4.067 16.338 16.419 1.00 97.94 102 ARG A N 1
ATOM 810 C CA . ARG A 1 102 ? -4.931 15.796 17.476 1.00 97.94 102 ARG A CA 1
ATOM 811 C C . ARG A 1 102 ? -6.258 15.284 16.934 1.00 97.94 102 ARG A C 1
ATOM 813 O O . ARG A 1 102 ? -6.609 14.133 17.165 1.00 97.94 102 ARG A O 1
ATOM 820 N N . ALA A 1 103 ? -6.946 16.107 16.143 1.00 97.38 103 ALA A N 1
ATOM 821 C CA . ALA A 1 103 ? -8.216 15.727 15.537 1.00 97.38 103 ALA A CA 1
ATOM 822 C C . ALA A 1 103 ? -8.080 14.509 14.607 1.00 97.38 103 ALA A C 1
ATOM 824 O O . ALA A 1 103 ? -8.994 13.692 14.545 1.00 97.38 103 ALA A O 1
ATOM 825 N N . ALA A 1 104 ? -6.961 14.373 13.885 1.00 97.12 104 ALA A N 1
ATOM 826 C CA . ALA A 1 104 ? -6.690 13.183 13.080 1.00 97.12 104 ALA A CA 1
ATOM 827 C C . ALA A 1 104 ? -6.493 11.936 13.956 1.00 97.12 104 ALA A C 1
ATOM 829 O O . ALA A 1 104 ? -7.092 10.901 13.673 1.00 97.12 104 ALA A O 1
ATOM 830 N N . GLY A 1 105 ? -5.724 12.041 15.044 1.00 97.75 105 GLY A N 1
ATOM 831 C CA . GLY A 1 105 ? -5.562 10.956 16.014 1.00 97.75 105 GLY A CA 1
ATOM 832 C C . GLY A 1 105 ? -6.894 10.502 16.619 1.00 97.75 105 GLY A C 1
ATOM 833 O O . GLY A 1 105 ? -7.169 9.304 16.665 1.00 97.75 105 GLY A O 1
ATOM 834 N N . ASP A 1 106 ? -7.749 11.449 17.012 1.00 98.19 106 ASP A N 1
ATOM 835 C CA . ASP A 1 106 ? -9.066 11.156 17.590 1.00 98.19 106 ASP A CA 1
ATOM 836 C C . ASP A 1 106 ? -10.001 10.466 16.590 1.00 98.19 106 ASP A C 1
ATOM 838 O O . ASP A 1 106 ? -10.658 9.480 16.937 1.00 98.19 106 ASP A O 1
ATOM 842 N N . ARG A 1 107 ? -10.037 10.932 15.332 1.00 98.00 107 ARG A N 1
ATOM 843 C CA . ARG A 1 107 ? -10.824 10.277 14.275 1.00 98.00 107 ARG A CA 1
ATOM 844 C C . ARG A 1 107 ? -10.335 8.861 14.009 1.00 98.00 107 ARG A C 1
ATOM 846 O O . ARG A 1 107 ? -11.148 7.943 14.019 1.00 98.00 107 ARG A O 1
ATOM 853 N N . LEU A 1 108 ? -9.029 8.666 13.832 1.00 98.44 108 LEU A N 1
ATOM 854 C CA . LEU A 1 108 ? -8.443 7.345 13.589 1.00 98.44 108 LEU A CA 1
ATOM 855 C C . LEU A 1 108 ? -8.769 6.365 14.724 1.00 98.44 108 LEU A C 1
ATOM 857 O O . LEU A 1 108 ? -9.201 5.242 14.461 1.00 98.44 108 LEU A O 1
ATOM 861 N N . ALA A 1 109 ? -8.644 6.798 15.982 1.00 98.25 109 ALA A N 1
ATOM 862 C CA . ALA A 1 109 ? -9.013 5.984 17.138 1.00 98.25 109 ALA A CA 1
ATOM 863 C C . ALA A 1 109 ? -10.505 5.601 17.121 1.00 98.25 109 ALA A C 1
ATOM 865 O O . ALA A 1 109 ? -10.847 4.438 17.352 1.00 98.25 109 ALA A O 1
ATOM 866 N N . ALA A 1 110 ? -11.389 6.545 16.784 1.00 98.38 110 ALA A N 1
ATOM 867 C CA . ALA A 1 110 ? -12.821 6.285 16.651 1.00 98.38 110 ALA A CA 1
ATOM 868 C C . ALA A 1 110 ? -13.139 5.309 15.502 1.00 98.38 110 ALA A C 1
ATOM 870 O O . ALA A 1 110 ? -13.961 4.412 15.682 1.00 98.38 110 ALA A O 1
ATOM 871 N N . ARG A 1 111 ? -12.457 5.416 14.352 1.00 98.50 111 ARG A N 1
ATOM 872 C CA . ARG A 1 111 ? -12.599 4.477 13.221 1.00 98.50 111 ARG A CA 1
ATOM 873 C C . ARG A 1 111 ? -12.171 3.061 13.596 1.00 98.50 111 ARG A C 1
ATOM 875 O O . ARG A 1 111 ? -12.842 2.103 13.217 1.00 98.50 111 ARG A O 1
ATOM 882 N N . VAL A 1 112 ? -11.096 2.922 14.375 1.00 98.56 112 VAL A N 1
ATOM 883 C CA . VAL A 1 112 ? -10.668 1.617 14.905 1.00 98.56 112 VAL A CA 1
ATOM 884 C C . VAL A 1 112 ? -11.711 1.041 15.857 1.00 98.56 112 VAL A C 1
ATOM 886 O O . VAL A 1 112 ? -12.037 -0.140 15.763 1.00 98.56 112 VAL A O 1
ATOM 889 N N . GLN A 1 113 ? -12.272 1.864 16.744 1.00 98.25 113 GLN A N 1
ATOM 890 C CA . GLN A 1 113 ? -13.324 1.431 17.666 1.00 98.25 113 GLN A CA 1
ATOM 891 C C . GLN A 1 113 ? -14.616 1.026 16.937 1.00 98.25 113 GLN A C 1
ATOM 893 O O . GLN A 1 113 ? -15.262 0.061 17.343 1.00 98.25 113 GLN A O 1
ATOM 898 N N . ALA A 1 114 ? -14.986 1.745 15.875 1.00 98.19 114 ALA A N 1
ATOM 899 C CA . ALA A 1 114 ? -16.164 1.460 15.057 1.00 98.19 114 ALA A CA 1
ATOM 900 C C . ALA A 1 114 ? -15.995 0.222 14.156 1.00 98.19 114 ALA A C 1
ATOM 902 O O . ALA A 1 114 ? -16.986 -0.374 13.741 1.00 98.19 114 ALA A O 1
ATOM 903 N N . GLY A 1 115 ? -14.754 -0.185 13.871 1.00 98.38 115 GLY A N 1
ATOM 904 C CA . GLY A 1 115 ? -14.444 -1.271 12.938 1.00 98.38 115 GLY A CA 1
ATOM 905 C C . GLY A 1 115 ? -14.340 -0.831 11.473 1.00 98.38 115 GLY A C 1
ATOM 906 O O . GLY A 1 115 ? -14.128 -1.686 10.609 1.00 98.38 115 GLY A O 1
ATOM 907 N N . ASP A 1 116 ? -14.441 0.474 11.208 1.00 98.38 116 ASP A N 1
ATOM 908 C CA . ASP A 1 116 ? -14.215 1.094 9.896 1.00 98.38 116 ASP A CA 1
ATOM 909 C C . ASP A 1 116 ? -12.734 1.009 9.495 1.00 98.38 116 ASP A C 1
ATOM 911 O O . ASP A 1 116 ? -12.420 0.858 8.321 1.00 98.38 116 ASP A O 1
ATOM 915 N N . LEU A 1 117 ? -11.815 1.087 10.466 1.00 98.75 117 LEU A N 1
ATOM 916 C CA . LEU A 1 117 ? -10.377 0.884 10.270 1.00 98.75 117 LEU A CA 1
ATOM 917 C C . LEU A 1 117 ? -9.913 -0.338 11.068 1.00 98.75 117 LEU A C 1
ATOM 919 O O . LEU A 1 117 ? -9.919 -0.336 12.296 1.00 98.75 117 LEU A O 1
ATOM 923 N N . GLN A 1 118 ? -9.474 -1.387 10.385 1.00 98.75 118 GLN A N 1
ATOM 924 C CA . GLN A 1 118 ? -9.058 -2.638 11.011 1.00 98.75 118 GLN A CA 1
ATOM 925 C C . GLN A 1 118 ? -7.546 -2.816 10.936 1.00 98.75 118 GLN A C 1
ATOM 927 O O . GLN A 1 118 ? -6.962 -2.755 9.861 1.00 98.75 118 GLN A O 1
ATOM 932 N N . LEU A 1 119 ? -6.914 -3.091 12.077 1.00 98.69 119 LEU A N 1
ATOM 933 C CA . LEU A 1 119 ? -5.494 -3.436 12.155 1.00 98.69 119 LEU A CA 1
ATOM 934 C C . LEU A 1 119 ? -5.377 -4.951 12.319 1.00 98.69 119 LEU A C 1
ATOM 936 O O . LEU A 1 119 ? -5.786 -5.489 13.350 1.00 98.69 119 LEU A O 1
ATOM 940 N N . THR A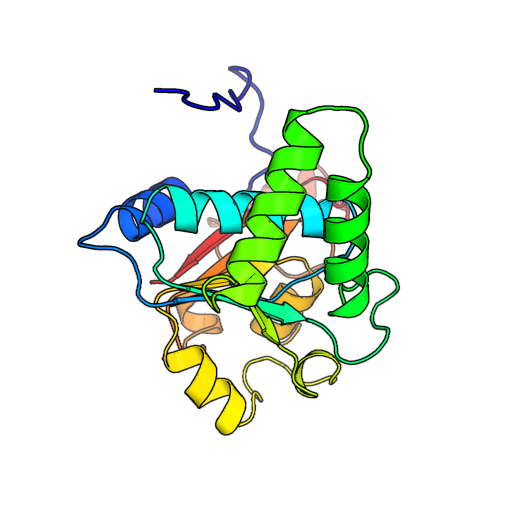 1 120 ? -4.839 -5.636 11.316 1.00 98.44 120 THR A N 1
ATOM 941 C CA . THR A 1 120 ? -4.725 -7.097 11.300 1.00 98.44 120 THR A CA 1
ATOM 942 C C . THR A 1 120 ? -3.291 -7.547 11.046 1.00 98.44 120 THR A C 1
ATOM 944 O O . THR A 1 120 ? -2.409 -6.761 10.699 1.00 98.44 120 THR A O 1
ATOM 947 N N . THR A 1 121 ? -3.041 -8.835 11.245 1.00 98.25 121 THR A N 1
ATOM 948 C CA . THR A 1 121 ? -1.761 -9.458 10.940 1.00 98.25 121 THR A CA 1
ATOM 949 C C . THR A 1 121 ? -1.940 -10.907 10.503 1.00 98.25 121 THR A C 1
ATOM 951 O O . THR A 1 121 ? -2.951 -11.543 10.791 1.00 98.25 121 THR A O 1
ATOM 954 N N . HIS A 1 122 ? -0.928 -11.438 9.827 1.00 98.38 122 HIS A N 1
ATOM 955 C CA . HIS A 1 122 ? -0.848 -12.824 9.401 1.00 98.38 122 HIS A CA 1
ATOM 956 C C . HIS A 1 122 ? 0.619 -13.271 9.392 1.00 98.38 122 HIS A C 1
ATOM 958 O O . HIS A 1 122 ? 1.507 -12.501 9.017 1.00 98.38 122 HIS A O 1
ATOM 964 N N . ARG A 1 123 ? 0.902 -14.527 9.767 1.00 97.44 123 ARG A N 1
ATOM 965 C CA . ARG A 1 123 ? 2.284 -15.061 9.824 1.00 97.44 123 ARG A CA 1
ATOM 966 C C . ARG A 1 123 ? 2.990 -15.018 8.467 1.00 97.44 123 ARG A C 1
ATOM 968 O O . ARG A 1 123 ? 4.211 -14.907 8.411 1.00 97.44 123 ARG A O 1
ATOM 975 N N . PHE A 1 124 ? 2.216 -15.070 7.382 1.00 98.25 124 PHE A N 1
ATOM 976 C CA . PHE A 1 124 ? 2.720 -14.943 6.017 1.00 98.25 124 PHE A CA 1
ATOM 977 C C . PHE A 1 124 ? 3.495 -13.638 5.792 1.00 98.25 124 PHE A C 1
ATOM 979 O O . PHE A 1 124 ? 4.481 -13.641 5.053 1.00 98.25 124 PHE A O 1
ATOM 986 N N . TRP A 1 125 ? 3.106 -12.534 6.440 1.00 98.00 125 TRP A N 1
ATOM 987 C CA . TRP A 1 125 ? 3.721 -11.226 6.203 1.00 98.00 125 TRP A CA 1
ATOM 988 C C . TRP A 1 125 ? 5.191 -11.159 6.612 1.00 98.00 125 TRP A C 1
ATOM 990 O O . TRP A 1 125 ? 5.927 -10.368 6.033 1.00 98.00 125 TRP A O 1
ATOM 1000 N N . THR A 1 126 ? 5.632 -12.041 7.508 1.00 97.06 126 THR A N 1
ATOM 1001 C CA . THR A 1 126 ? 7.031 -12.179 7.952 1.00 97.06 126 THR A CA 1
ATOM 1002 C C . THR A 1 126 ? 7.671 -13.494 7.502 1.00 97.06 126 THR A C 1
ATOM 1004 O O . THR A 1 126 ? 8.661 -13.935 8.079 1.00 97.06 126 THR A O 1
ATOM 1007 N N . SER A 1 127 ? 7.079 -14.168 6.513 1.00 96.19 127 SER A N 1
ATOM 1008 C CA . SER A 1 127 ? 7.648 -15.372 5.899 1.00 96.19 127 SER A CA 1
ATOM 1009 C C . SER A 1 127 ? 8.561 -15.029 4.717 1.00 96.19 127 SER A C 1
ATOM 1011 O O . SER A 1 127 ? 8.524 -13.915 4.194 1.00 96.19 127 SER A O 1
ATOM 1013 N N . SER A 1 128 ? 9.353 -16.004 4.268 1.00 95.44 128 SER A N 1
ATOM 1014 C CA . SER A 1 128 ? 10.193 -15.897 3.068 1.00 95.44 128 SER A CA 1
ATOM 1015 C C . SER A 1 128 ? 9.440 -16.158 1.759 1.00 95.44 128 SER A C 1
ATOM 1017 O O . SER A 1 128 ? 10.043 -16.085 0.694 1.00 95.44 128 SER A O 1
ATOM 1019 N N . TYR A 1 129 ? 8.152 -16.500 1.826 1.00 97.62 129 TYR A N 1
ATOM 1020 C CA . TYR A 1 129 ? 7.363 -16.895 0.664 1.00 97.62 129 TYR A CA 1
ATOM 1021 C C . TYR A 1 129 ? 6.995 -15.705 -0.229 1.00 97.62 129 TYR A C 1
ATOM 1023 O O . TYR A 1 129 ? 6.671 -14.604 0.256 1.00 97.62 129 TYR A O 1
ATOM 1031 N N . ALA A 1 130 ? 6.993 -15.954 -1.540 1.00 98.12 130 ALA A N 1
ATOM 1032 C CA . ALA A 1 130 ? 6.440 -15.039 -2.532 1.00 98.12 130 ALA A CA 1
ATOM 1033 C C . ALA A 1 130 ? 4.909 -14.979 -2.411 1.00 98.12 130 ALA A C 1
ATOM 1035 O O . ALA A 1 130 ? 4.276 -15.891 -1.879 1.00 98.12 130 ALA A O 1
ATOM 1036 N N . PHE A 1 131 ? 4.278 -13.923 -2.929 1.00 98.50 131 PHE A N 1
ATOM 1037 C CA . PHE A 1 131 ? 2.812 -13.800 -2.881 1.00 98.50 131 PHE A CA 1
ATOM 1038 C C . PHE A 1 131 ? 2.102 -14.901 -3.684 1.00 98.50 131 PHE A C 1
ATOM 1040 O O . PHE A 1 131 ? 0.962 -15.243 -3.373 1.00 98.50 131 PHE A O 1
ATOM 1047 N N . SER A 1 132 ? 2.776 -15.526 -4.654 1.00 98.12 132 SER A N 1
ATOM 1048 C CA . SER A 1 132 ? 2.260 -16.700 -5.371 1.00 98.12 132 SER A CA 1
ATOM 1049 C C . SER A 1 132 ? 2.029 -17.905 -4.459 1.00 98.12 132 SER A C 1
ATOM 1051 O O . SER A 1 132 ? 1.195 -18.751 -4.760 1.00 98.12 132 SER A O 1
ATOM 1053 N N . GLU A 1 133 ? 2.737 -17.964 -3.333 1.00 98.38 133 GLU A N 1
ATOM 1054 C C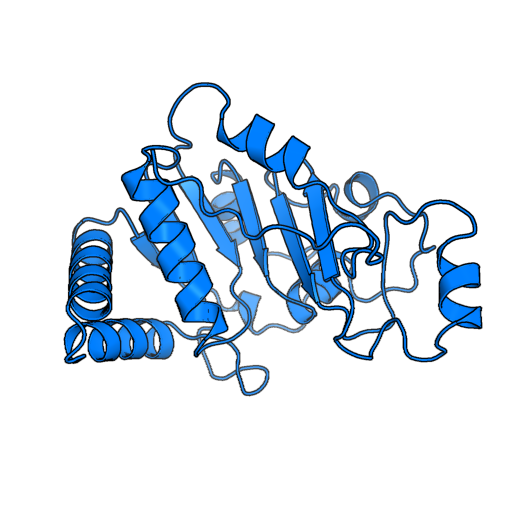A . GLU A 1 133 ? 2.688 -19.039 -2.338 1.00 98.38 133 GLU A CA 1
ATOM 1055 C C . GLU A 1 133 ? 1.828 -18.652 -1.120 1.00 98.38 133 GLU A C 1
ATOM 1057 O O . GLU A 1 133 ? 1.902 -19.281 -0.064 1.00 98.38 133 GLU A O 1
ATOM 1062 N N . MET A 1 134 ? 1.026 -17.588 -1.240 1.00 97.88 134 MET A N 1
ATOM 1063 C CA . MET A 1 134 ? 0.102 -17.158 -0.195 1.00 97.88 134 MET A CA 1
ATOM 1064 C C . MET A 1 134 ? -0.890 -18.282 0.152 1.00 97.88 134 MET A C 1
ATOM 1066 O O . MET A 1 134 ? -1.497 -18.838 -0.770 1.00 97.88 134 MET A O 1
ATOM 1070 N N . PRO A 1 135 ? -1.073 -18.601 1.450 1.00 98.31 135 PRO A N 1
ATOM 1071 C CA . PRO A 1 135 ? -1.970 -19.670 1.874 1.00 98.31 135 PRO A CA 1
ATOM 1072 C C . PRO A 1 135 ? -3.436 -19.318 1.596 1.00 98.31 135 PRO A C 1
ATOM 1074 O O . PRO A 1 135 ? -3.801 -18.143 1.506 1.00 98.31 135 PRO A O 1
ATOM 1077 N N . ASP A 1 136 ? -4.269 -20.351 1.461 1.00 98.31 136 ASP A N 1
ATOM 1078 C CA . ASP A 1 136 ? -5.656 -20.227 0.997 1.00 98.31 136 ASP A CA 1
ATOM 1079 C C . ASP A 1 136 ? -6.531 -19.342 1.893 1.00 98.31 136 ASP A C 1
ATOM 1081 O O . ASP A 1 136 ? -7.420 -18.655 1.393 1.00 98.31 136 ASP A O 1
ATOM 1085 N N . ASP A 1 137 ? -6.275 -19.317 3.200 1.00 98.31 137 ASP A N 1
ATOM 1086 C CA . ASP A 1 137 ? -7.012 -18.490 4.154 1.00 98.31 137 ASP A CA 1
ATOM 1087 C C . ASP A 1 137 ? -6.765 -16.994 3.921 1.00 98.31 137 ASP A C 1
ATOM 1089 O O . ASP A 1 137 ? -7.716 -16.225 3.778 1.00 98.31 137 ASP A O 1
ATOM 1093 N N . LEU A 1 138 ? -5.499 -16.585 3.800 1.00 98.44 138 LEU A N 1
ATOM 1094 C CA . LEU A 1 138 ? -5.137 -15.200 3.504 1.00 98.44 138 LEU A CA 1
ATOM 1095 C C . LEU A 1 138 ? -5.522 -14.808 2.072 1.00 98.44 138 LEU A C 1
ATOM 1097 O O . LEU A 1 138 ? -5.995 -13.700 1.835 1.00 98.44 138 LEU A O 1
ATOM 1101 N N . ARG A 1 139 ? -5.372 -15.726 1.114 1.00 98.50 139 ARG A N 1
ATOM 1102 C CA . ARG A 1 139 ? -5.804 -15.512 -0.271 1.00 98.50 139 ARG A CA 1
ATOM 1103 C C . ARG A 1 139 ? -7.310 -15.278 -0.354 1.00 98.50 139 ARG A C 1
ATOM 1105 O O . ARG A 1 139 ? -7.742 -14.344 -1.025 1.00 98.50 139 ARG A O 1
ATOM 1112 N N . GLY A 1 140 ? -8.098 -16.120 0.313 1.00 98.44 140 GLY A N 1
ATOM 1113 C CA . GLY A 1 140 ? -9.552 -15.996 0.370 1.00 98.44 140 GLY A CA 1
ATOM 1114 C C . GL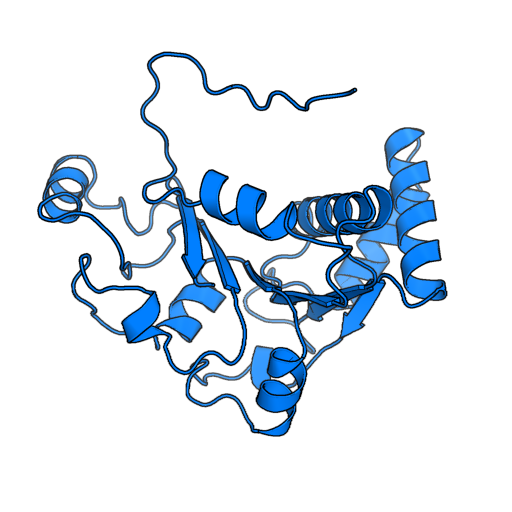Y A 1 140 ? -9.997 -14.727 1.091 1.00 98.44 140 GLY A C 1
ATOM 1115 O O . GLY A 1 140 ? -10.993 -14.122 0.700 1.00 98.44 140 GLY A O 1
ATOM 1116 N N . GLU A 1 141 ? -9.237 -14.294 2.098 1.00 98.06 141 GLU A N 1
ATOM 1117 C CA . GLU A 1 141 ? -9.454 -13.026 2.783 1.00 98.06 141 GLU A CA 1
ATOM 1118 C C . GLU A 1 141 ? -9.223 -11.833 1.847 1.00 98.06 141 GLU A C 1
ATOM 1120 O O . GLU A 1 141 ? -10.147 -11.035 1.685 1.00 98.06 141 GLU A O 1
ATOM 1125 N N . LEU A 1 142 ? -8.065 -11.736 1.183 1.00 98.44 142 LEU A N 1
ATOM 1126 C CA . LEU A 1 142 ? -7.751 -10.631 0.267 1.00 98.44 142 LEU A CA 1
ATOM 1127 C C . LEU A 1 142 ? -8.664 -10.601 -0.962 1.00 98.44 142 LEU A C 1
ATOM 1129 O O . LEU A 1 142 ? -8.947 -9.521 -1.466 1.00 98.44 142 LEU A O 1
ATOM 1133 N N . ALA A 1 143 ? -9.175 -11.752 -1.412 1.00 98.38 143 ALA A N 1
ATOM 1134 C CA . ALA A 1 143 ? -10.143 -11.831 -2.511 1.00 98.38 143 ALA A CA 1
ATOM 1135 C C . ALA A 1 143 ? -11.452 -11.063 -2.241 1.00 98.38 143 ALA A C 1
ATOM 1137 O O . ALA A 1 143 ? -12.204 -10.788 -3.170 1.00 98.38 143 ALA A O 1
ATOM 1138 N N . GLN A 1 144 ? -11.751 -10.742 -0.976 1.00 97.88 144 GLN A N 1
ATOM 1139 C CA . GLN A 1 144 ? -12.916 -9.931 -0.604 1.00 97.88 144 GLN A CA 1
ATOM 1140 C C . GLN A 1 144 ? -12.646 -8.419 -0.680 1.00 97.88 144 GLN A C 1
ATOM 1142 O O . GLN A 1 144 ? -13.569 -7.631 -0.477 1.00 97.88 144 GLN A O 1
ATOM 1147 N N . ALA A 1 145 ? -11.398 -7.999 -0.907 1.00 98.12 145 ALA A N 1
ATOM 1148 C CA . ALA A 1 145 ? -11.050 -6.591 -1.027 1.00 98.12 145 ALA A CA 1
ATOM 1149 C C . ALA A 1 145 ? -11.489 -6.055 -2.393 1.00 98.12 145 ALA A C 1
ATOM 1151 O O . ALA A 1 145 ? -11.253 -6.682 -3.426 1.00 98.12 145 ALA A O 1
ATOM 1152 N N . SER A 1 146 ? -12.076 -4.861 -2.412 1.00 97.56 146 SER A N 1
ATOM 1153 C CA . SER A 1 146 ? -12.338 -4.134 -3.657 1.00 97.56 146 SER A CA 1
ATOM 1154 C C . SER A 1 146 ? -11.039 -3.622 -4.287 1.00 97.56 146 SER A C 1
ATOM 1156 O O . SER A 1 146 ? -10.941 -3.520 -5.505 1.00 97.56 146 SER A O 1
ATOM 1158 N N . LEU A 1 147 ? -10.040 -3.311 -3.454 1.00 98.38 147 LEU A N 1
ATOM 1159 C CA . LEU A 1 147 ? -8.704 -2.886 -3.858 1.00 98.38 147 LEU A CA 1
ATOM 1160 C C . LEU A 1 147 ? -7.688 -3.249 -2.771 1.00 98.38 147 LEU A C 1
ATOM 1162 O O . LEU A 1 147 ? -7.960 -3.057 -1.586 1.00 98.38 147 LEU A O 1
ATOM 1166 N N . VAL A 1 148 ? -6.495 -3.684 -3.175 1.00 98.88 148 VAL A N 1
ATOM 1167 C CA . VAL A 1 148 ? -5.341 -3.865 -2.284 1.00 98.88 148 VAL A CA 1
ATOM 1168 C C . VAL A 1 148 ? -4.220 -2.886 -2.644 1.00 98.88 148 VAL A C 1
ATOM 1170 O O . VAL A 1 148 ? -3.673 -2.910 -3.742 1.00 98.88 148 VAL A O 1
ATOM 1173 N N . ILE A 1 149 ? -3.831 -2.036 -1.702 1.00 98.88 149 ILE A N 1
ATOM 1174 C CA . ILE A 1 149 ? -2.693 -1.124 -1.809 1.00 98.88 149 ILE A CA 1
ATOM 1175 C C . ILE A 1 149 ? -1.453 -1.830 -1.257 1.00 98.88 149 ILE A C 1
ATOM 1177 O O . ILE A 1 149 ? -1.334 -2.096 -0.061 1.00 98.88 149 ILE A O 1
ATOM 1181 N N . ILE A 1 150 ? -0.504 -2.125 -2.137 1.00 98.88 150 ILE A N 1
ATOM 1182 C CA . ILE A 1 150 ? 0.741 -2.827 -1.831 1.00 98.88 150 ILE A CA 1
ATOM 1183 C C . ILE A 1 150 ? 1.856 -1.790 -1.683 1.00 98.88 150 ILE A C 1
ATOM 1185 O O . ILE A 1 150 ? 2.272 -1.166 -2.663 1.00 98.88 150 ILE A O 1
ATOM 1189 N N . LYS A 1 151 ? 2.344 -1.586 -0.456 1.00 98.69 151 LYS A N 1
ATOM 1190 C CA . LYS A 1 151 ? 3.352 -0.560 -0.157 1.00 98.69 151 LYS A CA 1
ATOM 1191 C C . LYS A 1 151 ? 4.773 -1.103 -0.250 1.00 98.69 151 LYS A C 1
ATOM 1193 O O . LYS A 1 151 ? 5.059 -2.181 0.261 1.00 98.69 151 LYS A O 1
ATOM 1198 N N . GLY A 1 152 ? 5.675 -0.308 -0.812 1.00 97.69 152 GLY A N 1
ATOM 1199 C CA . GLY A 1 152 ? 7.110 -0.472 -0.612 1.00 97.69 152 GLY A CA 1
ATOM 1200 C C . GLY A 1 152 ? 7.792 -1.529 -1.480 1.00 97.69 152 GLY A C 1
ATOM 1201 O O . GLY A 1 152 ? 7.186 -2.250 -2.275 1.00 97.69 152 GLY A O 1
ATOM 1202 N N . ASP A 1 153 ? 9.114 -1.580 -1.344 1.00 98.00 153 ASP A N 1
ATOM 1203 C CA . ASP A 1 153 ? 9.994 -2.381 -2.199 1.00 98.00 153 ASP A CA 1
ATOM 1204 C C . ASP A 1 153 ? 9.952 -3.876 -1.849 1.00 98.00 153 ASP A C 1
ATOM 1206 O O . ASP A 1 153 ? 9.861 -4.718 -2.743 1.00 98.00 153 ASP A O 1
ATOM 1210 N N . ALA A 1 154 ? 9.929 -4.215 -0.556 1.00 97.25 154 ALA A N 1
ATOM 1211 C CA . ALA A 1 154 ? 9.900 -5.604 -0.101 1.00 97.25 154 ALA A CA 1
ATOM 1212 C C . ALA A 1 154 ? 8.627 -6.335 -0.560 1.00 97.25 154 ALA A C 1
ATOM 1214 O O . ALA A 1 154 ? 8.701 -7.467 -1.044 1.00 97.25 154 ALA A O 1
ATOM 1215 N N . ASN A 1 155 ? 7.463 -5.682 -0.474 1.00 98.44 155 ASN A N 1
ATOM 1216 C CA . ASN A 1 155 ? 6.215 -6.270 -0.956 1.00 98.44 155 ASN A CA 1
ATOM 1217 C C . ASN A 1 155 ? 6.204 -6.415 -2.483 1.00 98.44 155 ASN A C 1
ATOM 1219 O O . ASN A 1 155 ? 5.743 -7.436 -2.983 1.00 98.44 155 ASN A O 1
ATOM 1223 N N . TYR A 1 156 ? 6.770 -5.462 -3.231 1.00 98.56 156 TYR A N 1
ATOM 1224 C CA . TYR A 1 156 ? 6.890 -5.585 -4.687 1.00 98.56 156 TYR A CA 1
ATOM 1225 C C . TYR A 1 156 ? 7.782 -6.752 -5.108 1.00 98.56 156 TYR A C 1
ATOM 1227 O O . TYR A 1 156 ? 7.414 -7.539 -5.977 1.00 98.56 156 TYR A O 1
ATOM 1235 N N . ARG A 1 157 ? 8.934 -6.920 -4.452 1.00 98.38 157 ARG A N 1
ATOM 1236 C CA . ARG A 1 157 ? 9.814 -8.072 -4.680 1.00 98.38 157 ARG A CA 1
ATOM 1237 C C . ARG A 1 157 ? 9.071 -9.380 -4.435 1.00 98.38 157 ARG A C 1
ATOM 1239 O O . ARG A 1 157 ? 9.099 -10.263 -5.284 1.00 98.38 157 ARG A O 1
ATOM 1246 N N . ARG A 1 158 ? 8.327 -9.484 -3.330 1.00 98.25 158 ARG A N 1
ATOM 1247 C CA . ARG A 1 158 ? 7.519 -10.676 -3.014 1.00 98.25 158 ARG A CA 1
ATOM 1248 C C . ARG A 1 158 ? 6.359 -10.897 -3.987 1.00 98.25 158 ARG A C 1
ATOM 1250 O O . ARG A 1 158 ? 6.065 -12.052 -4.289 1.00 98.25 158 ARG A O 1
ATOM 1257 N N . LEU A 1 159 ? 5.746 -9.833 -4.506 1.00 98.62 159 LEU A N 1
ATOM 1258 C CA . LEU A 1 159 ? 4.725 -9.894 -5.559 1.00 98.62 159 LEU A CA 1
ATOM 1259 C C . LEU A 1 159 ? 5.293 -10.449 -6.875 1.00 98.62 159 LEU A C 1
ATOM 1261 O O . LEU A 1 159 ? 4.623 -11.191 -7.583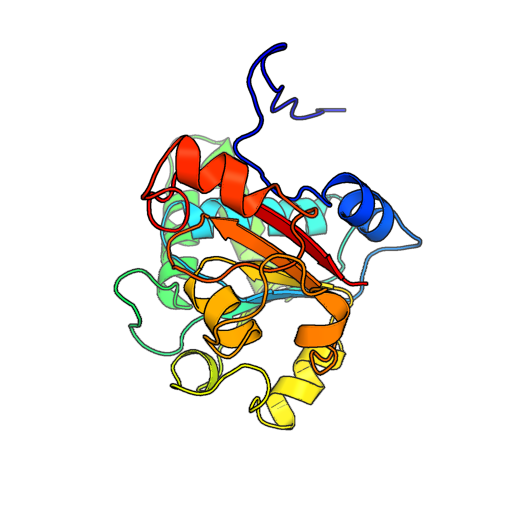 1.00 98.62 159 LEU A O 1
ATOM 1265 N N . LEU A 1 160 ? 6.544 -10.147 -7.204 1.00 98.44 160 LEU A N 1
ATOM 1266 C CA . LEU A 1 160 ? 7.175 -10.634 -8.436 1.00 98.44 160 LEU A CA 1
ATOM 1267 C C . LEU A 1 160 ? 8.043 -11.884 -8.226 1.00 98.44 160 LEU A C 1
ATOM 1269 O O . LEU A 1 160 ? 8.716 -12.339 -9.154 1.00 98.44 160 LEU A O 1
ATOM 1273 N N . GLY A 1 161 ? 8.049 -12.434 -7.008 1.00 97.50 161 GLY A N 1
ATOM 1274 C CA . GLY A 1 161 ? 8.878 -13.573 -6.616 1.00 97.50 161 GLY A CA 1
ATOM 1275 C C . GLY A 1 161 ? 10.386 -13.300 -6.635 1.00 97.50 161 GLY A C 1
ATOM 1276 O O . GLY A 1 161 ? 11.155 -14.253 -6.708 1.00 97.50 161 GLY A O 1
ATOM 1277 N N . ASP A 1 162 ? 10.788 -12.026 -6.613 1.00 97.19 162 ASP A N 1
ATOM 1278 C CA . ASP A 1 162 ? 12.178 -11.547 -6.617 1.00 97.19 162 ASP A CA 1
ATOM 1279 C C . ASP A 1 162 ? 13.014 -12.122 -7.782 1.00 97.19 162 ASP A C 1
ATOM 1281 O O . ASP A 1 162 ? 14.157 -12.541 -7.613 1.00 97.19 162 ASP A O 1
ATOM 1285 N N . ARG A 1 163 ? 12.410 -12.202 -8.979 1.00 95.94 163 ARG A N 1
ATOM 1286 C CA . ARG A 1 163 ? 13.012 -12.797 -10.189 1.00 95.94 163 ARG A CA 1
ATOM 1287 C C . ARG A 1 163 ? 13.480 -11.746 -11.199 1.00 95.94 163 ARG A C 1
ATOM 1289 O O . ARG A 1 163 ? 12.957 -10.636 -11.251 1.00 95.94 163 ARG A O 1
ATOM 1296 N N . HIS A 1 164 ? 14.396 -12.151 -12.081 1.00 96.00 164 HIS A N 1
ATOM 1297 C CA . HIS A 1 164 ? 14.858 -11.357 -13.225 1.00 96.00 164 HIS A CA 1
ATOM 1298 C C . HIS A 1 164 ? 13.822 -11.333 -14.359 1.00 96.00 164 HIS A C 1
ATOM 1300 O O . HIS A 1 164 ? 13.948 -12.044 -15.358 1.00 96.00 164 HIS A O 1
ATOM 1306 N N . TRP A 1 165 ? 12.775 -10.532 -14.192 1.00 97.94 165 TRP A N 1
ATOM 1307 C CA . TRP A 1 165 ? 11.814 -10.265 -15.259 1.00 97.94 165 TRP A CA 1
ATOM 1308 C C . TRP A 1 165 ? 12.398 -9.296 -16.296 1.00 97.94 165 TRP A C 1
ATOM 1310 O O . TRP A 1 165 ? 13.139 -8.384 -15.920 1.00 97.94 165 TRP A O 1
ATOM 1320 N N . PRO A 1 166 ? 12.043 -9.432 -17.589 1.00 98.06 166 PRO A N 1
ATOM 1321 C CA . PRO A 1 166 ? 12.243 -8.348 -18.541 1.00 98.06 166 PRO A CA 1
ATOM 1322 C C . PRO A 1 166 ? 11.580 -7.066 -18.008 1.00 98.06 166 PRO A C 1
ATOM 1324 O O . PRO A 1 166 ? 10.421 -7.139 -17.590 1.00 98.06 166 PRO A O 1
ATOM 1327 N N . PRO A 1 167 ? 12.239 -5.892 -18.049 1.00 98.06 167 PRO A N 1
ATOM 1328 C CA . PRO A 1 167 ? 11.644 -4.639 -17.570 1.00 98.06 167 PRO A CA 1
ATOM 1329 C C . PRO A 1 167 ? 10.314 -4.276 -18.245 1.00 98.06 167 PRO A C 1
ATOM 1331 O O . PRO A 1 167 ? 9.509 -3.541 -17.677 1.00 98.06 167 PRO A O 1
ATOM 1334 N N . THR A 1 168 ? 10.082 -4.806 -19.445 1.00 98.31 168 THR A N 1
ATOM 1335 C CA . THR A 1 168 ? 8.877 -4.619 -20.261 1.00 98.31 168 THR A CA 1
ATOM 1336 C C . THR A 1 168 ? 7.786 -5.658 -20.003 1.00 98.31 168 THR A C 1
ATOM 1338 O O . THR A 1 168 ? 6.695 -5.544 -20.560 1.00 98.31 168 THR A O 1
ATOM 1341 N N . ALA A 1 169 ? 8.038 -6.664 -19.155 1.00 98.56 169 ALA A N 1
ATOM 1342 C CA . ALA A 1 169 ? 7.022 -7.637 -18.769 1.00 98.56 169 ALA A CA 1
ATOM 1343 C C . ALA A 1 169 ? 5.795 -6.926 -18.185 1.00 98.56 169 ALA A C 1
ATOM 1345 O O . ALA A 1 169 ? 5.912 -5.898 -17.515 1.00 98.56 169 ALA A O 1
ATOM 1346 N N . ARG A 1 170 ? 4.601 -7.461 -18.434 1.00 98.12 170 ARG A N 1
ATOM 1347 C CA . ARG A 1 170 ? 3.359 -6.834 -17.979 1.00 98.12 170 ARG A CA 1
ATOM 1348 C C . ARG A 1 170 ? 3.053 -7.256 -16.550 1.00 98.12 170 ARG A C 1
ATOM 1350 O O . ARG A 1 170 ? 2.977 -8.447 -16.258 1.00 98.12 170 ARG A O 1
ATOM 1357 N N . LEU A 1 171 ? 2.844 -6.280 -15.665 1.00 98.31 171 LEU A N 1
ATOM 1358 C CA . LEU A 1 171 ? 2.554 -6.546 -14.252 1.00 98.31 171 LEU A CA 1
ATOM 1359 C C . LEU A 1 171 ? 1.309 -7.428 -14.078 1.00 98.31 171 LEU A C 1
ATOM 1361 O O . LEU A 1 171 ? 1.332 -8.350 -13.271 1.00 98.31 171 LEU A O 1
ATOM 1365 N N . GLU A 1 172 ? 0.265 -7.184 -14.872 1.00 97.69 172 GLU A N 1
ATOM 1366 C CA . GLU A 1 172 ? -0.976 -7.972 -14.866 1.00 97.69 172 GLU A CA 1
ATOM 1367 C C . GLU A 1 172 ? -0.751 -9.459 -15.193 1.00 97.69 172 GLU A C 1
ATOM 1369 O O . GLU A 1 172 ? -1.440 -10.311 -14.647 1.00 97.69 172 GLU A O 1
ATOM 1374 N N . GLU A 1 173 ? 0.235 -9.787 -16.037 1.00 98.00 173 GLU A N 1
ATOM 1375 C CA . GLU A 1 173 ? 0.557 -11.168 -16.409 1.00 98.00 173 GLU A CA 1
ATOM 1376 C C . GLU A 1 173 ? 1.431 -11.826 -15.335 1.00 98.00 173 GLU A C 1
ATOM 1378 O O . GLU A 1 173 ? 1.173 -12.955 -14.917 1.00 98.00 173 GLU A O 1
ATOM 1383 N N . VAL A 1 174 ? 2.442 -11.105 -14.835 1.00 98.19 174 VAL A N 1
ATOM 1384 C CA . VAL A 1 174 ? 3.365 -11.612 -13.804 1.00 98.19 174 VAL A CA 1
ATOM 1385 C C . VAL A 1 174 ? 2.648 -11.857 -12.473 1.00 98.19 174 VAL A C 1
ATOM 1387 O O . VAL A 1 174 ? 2.933 -12.836 -11.781 1.00 98.19 174 VAL A O 1
ATOM 1390 N N . ALA A 1 175 ? 1.707 -10.982 -12.119 1.00 98.06 175 ALA A N 1
ATOM 1391 C CA . ALA A 1 175 ? 0.942 -11.034 -10.879 1.00 98.06 175 ALA A CA 1
ATOM 1392 C C . ALA A 1 175 ? -0.509 -11.509 -11.083 1.00 98.06 175 ALA A C 1
ATOM 1394 O O . ALA A 1 175 ? -1.342 -11.292 -10.206 1.00 98.06 175 ALA A O 1
ATOM 1395 N N . ALA A 1 176 ? -0.815 -12.207 -12.186 1.00 97.81 176 ALA A N 1
ATOM 1396 C CA . ALA A 1 176 ? -2.163 -12.701 -12.508 1.00 97.81 176 ALA A CA 1
ATOM 1397 C C . ALA A 1 176 ? -2.780 -13.608 -11.424 1.00 97.81 176 ALA A C 1
ATOM 1399 O O . ALA A 1 176 ? -3.987 -13.820 -11.382 1.00 97.81 176 ALA A O 1
ATOM 1400 N N . TYR A 1 177 ? -1.946 -14.171 -10.548 1.00 97.75 177 TYR A N 1
ATOM 1401 C CA . TYR A 1 177 ? -2.380 -14.994 -9.425 1.00 97.75 177 TYR A CA 1
ATOM 1402 C C . TYR A 1 177 ? -2.913 -14.175 -8.236 1.00 97.75 177 TYR A C 1
ATOM 1404 O O . TYR A 1 177 ? -3.417 -14.775 -7.284 1.00 97.75 177 TYR A O 1
ATOM 1412 N N . PHE A 1 178 ? -2.713 -12.855 -8.198 1.00 98.56 178 PHE A N 1
ATOM 1413 C CA . PHE A 1 178 ? -3.096 -12.029 -7.053 1.00 98.56 178 PHE A CA 1
ATOM 1414 C C . PHE A 1 178 ? -4.634 -11.925 -6.972 1.00 98.56 178 PHE A C 1
ATOM 1416 O O . PHE A 1 178 ? -5.282 -11.753 -8.001 1.00 98.56 178 PHE A O 1
ATOM 1423 N N . PRO A 1 179 ? -5.253 -12.086 -5.787 1.00 98.12 179 PRO A N 1
ATOM 1424 C CA . PRO A 1 179 ? -6.674 -12.444 -5.699 1.00 98.12 179 PRO A CA 1
ATOM 1425 C C . PRO A 1 179 ? -7.679 -11.289 -5.852 1.00 98.12 179 PRO A C 1
ATOM 1427 O O . PRO A 1 179 ? -8.879 -11.542 -5.796 1.00 98.12 179 PRO A O 1
ATOM 1430 N N . ALA A 1 180 ? -7.224 -10.047 -6.004 1.00 98.25 180 ALA A N 1
ATOM 1431 C CA . ALA A 1 180 ? -8.069 -8.853 -6.063 1.00 98.25 180 ALA A CA 1
ATOM 1432 C C . ALA A 1 180 ? -7.402 -7.760 -6.916 1.00 98.25 180 ALA A C 1
ATOM 1434 O O . ALA A 1 180 ? -6.186 -7.831 -7.118 1.00 98.25 180 ALA A O 1
ATOM 1435 N N . PRO A 1 181 ? -8.145 -6.732 -7.374 1.00 98.25 181 PRO A N 1
ATOM 1436 C CA . PRO A 1 181 ? -7.539 -5.522 -7.918 1.00 98.25 181 PRO A CA 1
ATOM 1437 C C . PRO A 1 181 ? -6.518 -4.942 -6.940 1.00 98.25 181 PRO A C 1
ATOM 1439 O O . PRO A 1 181 ? -6.739 -4.930 -5.724 1.00 98.25 181 PRO A O 1
ATOM 1442 N N . PHE A 1 182 ? -5.392 -4.455 -7.447 1.00 98.81 182 PHE A N 1
ATOM 1443 C CA . PHE A 1 182 ? -4.326 -3.935 -6.605 1.00 98.81 182 PHE A CA 1
ATOM 1444 C C . PHE A 1 182 ? -3.586 -2.767 -7.243 1.00 98.81 182 PHE A C 1
ATOM 1446 O O . PHE A 1 182 ? -3.480 -2.643 -8.462 1.00 98.81 182 PHE A O 1
ATOM 1453 N N . VAL A 1 183 ? -3.011 -1.927 -6.388 1.00 98.81 183 VAL A N 1
ATOM 1454 C CA . VAL A 1 183 ? -2.031 -0.920 -6.787 1.00 98.81 183 VAL A CA 1
ATOM 1455 C C . VAL A 1 183 ? -0.747 -1.105 -5.998 1.00 98.81 183 VAL A C 1
ATOM 1457 O O . VAL A 1 183 ? -0.764 -1.274 -4.781 1.00 98.81 183 VAL A O 1
ATOM 1460 N N . VAL A 1 184 ? 0.385 -1.040 -6.688 1.00 98.75 184 VAL A N 1
ATOM 1461 C CA . VAL A 1 184 ? 1.703 -0.956 -6.062 1.00 98.75 184 VAL A CA 1
ATOM 1462 C C . VAL A 1 184 ? 2.092 0.509 -5.923 1.00 98.75 184 VAL A C 1
ATOM 1464 O O . VAL A 1 184 ? 2.166 1.220 -6.924 1.00 98.75 184 VAL A O 1
ATOM 1467 N N . LEU A 1 185 ? 2.428 0.924 -4.702 1.00 98.50 185 LEU A N 1
ATOM 1468 C CA . LEU A 1 185 ? 3.071 2.205 -4.410 1.00 98.50 185 LEU A CA 1
ATOM 1469 C C . LEU A 1 185 ? 4.489 1.930 -3.910 1.00 98.50 185 LEU A C 1
ATOM 1471 O O . LEU A 1 185 ? 4.692 1.571 -2.746 1.00 98.50 185 LEU A O 1
ATOM 1475 N N . ARG A 1 186 ? 5.475 2.065 -4.797 1.00 97.69 186 ARG A N 1
ATOM 1476 C CA . ARG A 1 186 ? 6.856 1.640 -4.531 1.00 97.69 186 ARG A CA 1
ATOM 1477 C C . ARG A 1 186 ? 7.844 2.754 -4.813 1.00 97.69 186 ARG A C 1
ATOM 1479 O O . ARG A 1 186 ? 7.820 3.342 -5.884 1.00 97.69 186 ARG A O 1
ATOM 1486 N N . THR A 1 187 ? 8.806 2.925 -3.916 1.00 96.75 187 THR A N 1
ATOM 1487 C CA . THR A 1 187 ? 10.097 3.553 -4.221 1.00 96.75 187 THR A CA 1
ATOM 1488 C C . THR A 1 187 ? 11.117 2.472 -4.594 1.00 96.75 187 THR A C 1
ATOM 1490 O O . THR A 1 187 ? 11.203 1.455 -3.907 1.00 96.75 187 THR A O 1
ATOM 1493 N N . LEU A 1 188 ? 11.887 2.675 -5.664 1.00 96.06 188 LEU A N 1
ATOM 1494 C CA . LEU A 1 188 ? 12.854 1.707 -6.198 1.00 96.06 188 LEU A CA 1
ATOM 1495 C C . LEU A 1 188 ? 14.061 1.534 -5.260 1.00 96.06 188 LEU A C 1
ATOM 1497 O O . LEU A 1 188 ? 14.866 2.457 -5.118 1.00 96.06 188 LEU A O 1
ATOM 1501 N N . LYS A 1 189 ? 14.192 0.357 -4.633 1.00 96.44 189 LYS A N 1
ATOM 1502 C CA . LYS A 1 189 ? 15.320 -0.001 -3.748 1.00 96.44 189 LYS A CA 1
ATOM 1503 C C . LYS A 1 189 ? 15.927 -1.379 -4.069 1.00 96.44 189 LYS A C 1
ATOM 1505 O O . LYS A 1 189 ? 16.712 -1.896 -3.279 1.00 96.44 189 LYS A O 1
ATOM 1510 N N . ALA A 1 190 ? 15.583 -1.964 -5.218 1.00 96.25 190 ALA A N 1
ATOM 1511 C CA . ALA A 1 190 ? 16.040 -3.284 -5.644 1.00 96.25 190 ALA A CA 1
ATOM 1512 C C . ALA A 1 190 ? 16.035 -3.431 -7.171 1.00 96.25 190 ALA A C 1
ATOM 1514 O O . ALA A 1 190 ? 15.232 -2.803 -7.866 1.00 96.25 190 ALA A O 1
ATOM 1515 N N . GLU A 1 191 ? 16.894 -4.319 -7.675 1.00 96.31 191 GLU A N 1
ATOM 1516 C CA . GLU A 1 191 ? 17.174 -4.577 -9.098 1.00 96.31 191 GLU A CA 1
ATOM 1517 C C . GLU A 1 191 ? 16.068 -5.379 -9.813 1.00 96.31 191 GLU A C 1
ATOM 1519 O O . GLU A 1 191 ? 16.323 -6.311 -10.569 1.00 96.31 191 GLU A O 1
ATOM 1524 N N . ILE A 1 192 ? 14.811 -5.015 -9.569 1.00 97.19 192 ILE A N 1
ATOM 1525 C CA . ILE A 1 192 ? 13.631 -5.633 -10.170 1.00 97.19 192 ILE A CA 1
ATOM 1526 C C . ILE A 1 192 ? 12.638 -4.552 -10.575 1.00 97.19 192 ILE A C 1
ATOM 1528 O O . ILE A 1 192 ? 12.377 -3.618 -9.815 1.00 97.19 192 ILE A O 1
ATOM 1532 N N . ILE A 1 193 ? 12.071 -4.669 -11.769 1.00 97.81 193 ILE A N 1
ATOM 1533 C CA . ILE A 1 193 ? 11.017 -3.791 -12.279 1.00 97.81 193 ILE A CA 1
ATOM 1534 C C . ILE A 1 193 ? 10.302 -4.483 -13.437 1.00 97.81 193 ILE A C 1
ATOM 1536 O O . ILE A 1 193 ? 10.916 -5.254 -14.169 1.00 97.81 193 ILE A O 1
ATOM 1540 N N . VAL A 1 194 ? 9.016 -4.191 -13.598 1.00 98.50 194 VAL A N 1
ATOM 1541 C CA . VAL A 1 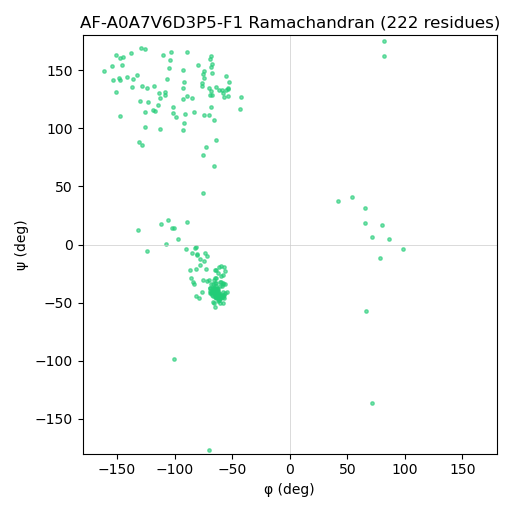194 ? 8.206 -4.585 -14.756 1.00 98.50 194 VAL A CA 1
ATOM 1542 C C . VAL A 1 194 ? 7.320 -3.411 -15.183 1.00 98.50 194 VAL A C 1
ATOM 1544 O O . VAL A 1 194 ? 7.131 -2.462 -14.416 1.00 98.50 194 VAL A O 1
ATOM 1547 N N . GLY A 1 195 ? 6.746 -3.471 -16.382 1.00 97.62 195 GLY A N 1
ATOM 1548 C CA . GLY A 1 195 ? 5.812 -2.471 -16.903 1.00 97.62 195 GLY A CA 1
ATOM 1549 C C . GLY A 1 195 ? 6.457 -1.205 -17.474 1.00 97.62 195 GLY A C 1
ATOM 1550 O O . GLY A 1 195 ? 5.766 -0.201 -17.629 1.00 97.62 195 GLY A O 1
ATOM 1551 N N . LEU A 1 196 ? 7.757 -1.217 -17.779 1.00 97.69 196 LEU A N 1
ATOM 1552 C CA . LEU A 1 196 ? 8.393 -0.126 -18.521 1.00 97.69 196 LEU A CA 1
ATOM 1553 C C . LEU A 1 196 ? 8.118 -0.233 -20.026 1.00 97.69 196 LEU A C 1
ATOM 1555 O O . LEU A 1 196 ? 7.920 -1.319 -20.564 1.00 97.69 196 LEU A O 1
ATOM 1559 N N . ALA A 1 197 ? 8.164 0.907 -20.718 1.00 96.69 197 ALA A N 1
ATOM 1560 C CA . ALA A 1 197 ? 8.207 0.934 -22.176 1.00 96.69 197 ALA A CA 1
ATOM 1561 C C . ALA A 1 197 ? 9.546 0.383 -22.705 1.00 96.69 197 ALA A C 1
ATOM 1563 O O . ALA A 1 197 ? 10.583 0.499 -22.045 1.00 96.69 197 ALA A O 1
ATOM 1564 N N . GLU A 1 198 ? 9.524 -0.167 -23.919 1.00 97.50 198 GLU A N 1
ATOM 1565 C CA . GLU A 1 198 ? 10.718 -0.652 -24.619 1.00 97.50 198 GLU A CA 1
ATOM 1566 C C . GLU A 1 198 ? 11.806 0.437 -24.692 1.00 97.50 198 GLU A C 1
ATOM 1568 O O . GLU A 1 198 ? 11.516 1.599 -24.986 1.00 97.50 198 GLU A O 1
ATOM 1573 N N . GLY A 1 199 ? 13.060 0.080 -24.400 1.00 96.94 199 GLY A N 1
ATOM 1574 C CA . GLY A 1 199 ? 14.201 1.004 -24.425 1.00 96.94 199 GLY A CA 1
ATOM 1575 C C . GLY A 1 199 ? 14.325 1.940 -23.214 1.00 96.94 199 GLY A C 1
ATOM 1576 O O . GLY A 1 199 ? 15.358 2.603 -23.051 1.00 96.94 199 GLY A O 1
ATOM 1577 N N . ARG A 1 200 ? 13.301 2.026 -22.349 1.00 96.50 200 ARG A N 1
ATOM 1578 C CA . ARG A 1 200 ? 13.321 2.943 -21.199 1.00 96.50 200 ARG A CA 1
ATOM 1579 C C . ARG A 1 200 ? 14.331 2.504 -20.144 1.00 96.50 200 ARG A C 1
ATOM 1581 O O . ARG A 1 200 ? 15.015 3.352 -19.583 1.00 96.50 200 ARG A O 1
ATOM 1588 N N . ALA A 1 201 ? 14.460 1.208 -19.870 1.00 96.56 201 ALA A N 1
ATOM 1589 C CA . ALA A 1 201 ? 15.417 0.715 -18.877 1.00 96.56 201 ALA A CA 1
ATOM 1590 C C . ALA A 1 201 ? 16.871 1.043 -19.272 1.00 96.56 201 ALA A C 1
ATOM 1592 O O . ALA A 1 201 ? 17.668 1.467 -18.436 1.00 96.56 201 ALA A O 1
ATOM 1593 N N . GLU A 1 202 ? 17.198 0.915 -20.556 1.00 97.06 202 GLU A N 1
ATOM 1594 C CA . GLU A 1 202 ? 18.510 1.194 -21.139 1.00 97.06 202 GLU A CA 1
ATOM 1595 C C . GLU A 1 202 ? 18.830 2.690 -21.135 1.00 97.06 202 GLU A C 1
ATOM 1597 O O . GLU A 1 202 ? 19.977 3.085 -20.926 1.00 97.06 202 GLU A O 1
ATOM 1602 N N . GLU A 1 203 ? 17.831 3.540 -21.375 1.00 95.88 203 GLU A N 1
ATOM 1603 C CA . GLU A 1 203 ? 17.962 4.989 -21.216 1.00 95.88 203 GLU A CA 1
ATOM 1604 C C . GLU A 1 203 ? 18.313 5.356 -19.777 1.00 95.88 203 GLU A C 1
ATOM 1606 O O . GLU A 1 203 ? 19.312 6.032 -19.537 1.00 95.88 203 GLU A O 1
ATOM 1611 N N . LEU A 1 204 ? 17.553 4.826 -18.823 1.00 95.19 204 LEU A N 1
ATOM 1612 C CA . LEU A 1 204 ? 17.760 5.086 -17.406 1.00 95.19 204 LEU A CA 1
ATOM 1613 C C . LEU A 1 204 ? 19.113 4.573 -16.905 1.00 95.19 204 LEU A C 1
ATOM 1615 O O . LEU A 1 204 ? 19.772 5.262 -16.130 1.00 95.19 204 LEU A O 1
ATOM 1619 N N . ALA A 1 205 ? 19.554 3.409 -17.383 1.00 95.31 205 ALA A N 1
ATOM 1620 C CA . ALA A 1 205 ? 20.858 2.845 -17.046 1.00 95.31 205 ALA A CA 1
ATOM 1621 C C . ALA A 1 205 ? 22.034 3.680 -17.585 1.00 95.31 205 ALA A C 1
ATOM 1623 O O . ALA A 1 205 ? 23.093 3.711 -16.960 1.00 95.31 205 ALA A O 1
ATOM 1624 N N . ARG A 1 206 ? 21.861 4.371 -18.723 1.00 96.81 206 ARG A N 1
ATOM 1625 C CA . ARG A 1 206 ? 22.864 5.314 -19.252 1.00 96.81 206 ARG A CA 1
ATOM 1626 C C . ARG A 1 206 ? 22.953 6.598 -18.427 1.00 96.81 206 ARG A C 1
ATOM 1628 O O . ARG A 1 206 ? 24.024 7.194 -18.374 1.00 96.81 206 ARG A O 1
ATOM 1635 N N . GLU A 1 207 ? 21.848 7.030 -17.823 1.00 93.94 207 GLU A N 1
ATOM 1636 C CA . GLU A 1 207 ? 21.790 8.236 -16.987 1.00 93.94 207 GLU A CA 1
ATOM 1637 C C . GLU A 1 207 ? 22.349 8.010 -15.578 1.00 93.94 207 GLU A C 1
ATOM 1639 O O . GLU A 1 207 ? 23.112 8.830 -15.071 1.00 93.94 207 GLU A O 1
ATOM 1644 N N . ASP A 1 208 ? 21.950 6.914 -14.934 1.00 93.75 208 ASP A N 1
ATOM 1645 C CA . ASP A 1 208 ? 22.307 6.593 -13.553 1.00 93.75 208 ASP A CA 1
ATOM 1646 C C . ASP A 1 208 ? 22.415 5.076 -13.397 1.00 93.75 208 ASP A C 1
ATOM 1648 O O . ASP A 1 208 ? 21.407 4.378 -13.400 1.00 93.75 208 ASP A O 1
ATOM 1652 N N . ALA A 1 209 ? 23.624 4.552 -13.194 1.00 94.19 209 ALA A N 1
ATOM 1653 C CA . ALA A 1 209 ? 23.839 3.117 -12.999 1.00 94.19 209 ALA A CA 1
ATOM 1654 C C . ALA A 1 209 ? 23.123 2.549 -11.753 1.00 94.19 209 ALA A C 1
ATOM 1656 O O . ALA A 1 209 ? 22.905 1.343 -11.673 1.00 94.19 209 ALA A O 1
ATOM 1657 N N . GLN A 1 210 ? 22.738 3.391 -10.788 1.00 95.56 210 GLN A N 1
ATOM 1658 C CA . GLN A 1 210 ? 22.058 2.994 -9.550 1.00 95.56 210 GLN A CA 1
ATOM 1659 C C . GLN A 1 210 ? 20.551 3.277 -9.571 1.00 95.56 210 GLN A C 1
ATOM 1661 O O . GLN A 1 210 ? 19.897 3.241 -8.524 1.00 95.56 210 GLN A O 1
ATOM 1666 N N . TRP A 1 211 ? 19.967 3.551 -10.738 1.00 95.06 211 TRP A N 1
ATOM 1667 C CA . TRP A 1 211 ? 18.582 4.010 -10.843 1.00 95.06 211 TRP A CA 1
ATOM 1668 C C . TRP A 1 211 ? 17.527 3.069 -10.230 1.00 95.06 211 TRP A C 1
ATOM 1670 O O . TRP A 1 211 ? 16.469 3.546 -9.818 1.00 95.06 211 TRP A O 1
ATOM 1680 N N . LEU A 1 212 ? 17.811 1.763 -10.149 1.00 94.06 212 LEU A N 1
ATOM 1681 C CA . LEU A 1 212 ? 16.945 0.745 -9.532 1.00 94.06 212 LEU A CA 1
ATOM 1682 C C . LEU A 1 212 ? 17.048 0.672 -8.002 1.00 94.06 212 LEU A C 1
ATOM 1684 O O . LEU A 1 212 ? 16.142 0.157 -7.349 1.00 94.06 212 LEU A O 1
ATOM 1688 N N . ILE A 1 213 ? 18.142 1.169 -7.425 1.00 95.44 213 ILE A N 1
ATOM 1689 C CA . ILE A 1 213 ? 18.487 0.953 -6.009 1.00 95.44 213 ILE A CA 1
ATOM 1690 C C . ILE A 1 213 ? 18.683 2.253 -5.223 1.00 95.44 213 ILE A C 1
ATOM 1692 O O . ILE A 1 213 ? 18.876 2.222 -4.011 1.00 95.44 213 ILE A O 1
ATOM 1696 N N . SER A 1 214 ? 18.634 3.408 -5.890 1.00 92.44 214 SER A N 1
ATOM 1697 C CA . SER A 1 214 ? 18.938 4.705 -5.278 1.00 92.44 214 SER A CA 1
ATOM 1698 C C . SER A 1 214 ? 17.846 5.239 -4.349 1.00 92.44 214 SER A C 1
ATOM 1700 O O . SER A 1 214 ? 18.087 6.208 -3.629 1.00 92.44 214 SER A O 1
ATOM 1702 N N . GLY A 1 215 ? 16.636 4.675 -4.382 1.00 92.25 215 GLY A N 1
ATOM 1703 C CA . GLY A 1 215 ? 15.499 5.186 -3.622 1.00 92.25 215 GLY A CA 1
ATOM 1704 C C . GLY A 1 215 ? 14.927 6.508 -4.146 1.00 92.25 215 GLY A C 1
ATOM 1705 O O . GLY A 1 215 ? 14.071 7.095 -3.491 1.00 92.25 215 GLY A O 1
ATOM 1706 N N . LYS A 1 216 ? 15.399 7.013 -5.293 1.00 92.94 216 LYS A N 1
ATOM 1707 C CA . LYS A 1 216 ? 14.978 8.321 -5.829 1.00 92.94 216 LYS A CA 1
ATOM 1708 C C . LYS A 1 216 ? 13.712 8.249 -6.671 1.00 92.94 216 LYS A C 1
ATOM 1710 O O . LYS A 1 216 ? 12.982 9.226 -6.755 1.00 92.94 216 LYS A O 1
ATOM 1715 N N . ARG A 1 217 ? 13.480 7.105 -7.313 1.00 95.12 217 ARG A N 1
ATOM 1716 C CA . ARG A 1 217 ? 12.404 6.905 -8.287 1.00 95.12 217 ARG A CA 1
ATOM 1717 C C . ARG A 1 217 ? 11.269 6.092 -7.688 1.00 95.12 217 ARG A C 1
ATOM 1719 O O . ARG A 1 217 ? 11.501 5.268 -6.801 1.00 95.12 217 ARG A O 1
ATOM 1726 N N . GLY A 1 218 ? 10.058 6.309 -8.185 1.00 96.31 218 GLY A N 1
ATOM 1727 C CA . GLY A 1 218 ? 8.853 5.637 -7.721 1.00 96.31 218 GLY A CA 1
ATOM 1728 C C . GLY A 1 218 ? 8.024 5.010 -8.836 1.00 96.31 218 GLY A C 1
ATOM 1729 O O . GLY A 1 218 ? 8.255 5.249 -10.021 1.00 96.31 218 GLY A O 1
ATOM 1730 N N . LEU A 1 219 ? 7.052 4.201 -8.429 1.00 96.94 219 LEU A N 1
ATOM 1731 C CA . LEU A 1 219 ? 6.042 3.584 -9.278 1.00 96.94 219 LEU A CA 1
ATOM 1732 C C . LEU A 1 219 ? 4.677 3.694 -8.609 1.00 96.94 219 LEU A C 1
ATOM 1734 O O . LEU A 1 219 ? 4.556 3.496 -7.396 1.00 96.94 219 LEU A O 1
ATOM 1738 N N . ILE A 1 220 ? 3.674 3.930 -9.442 1.00 98.44 220 ILE A N 1
ATOM 1739 C CA . ILE A 1 220 ? 2.259 3.746 -9.152 1.00 98.44 220 ILE A CA 1
ATOM 1740 C C . ILE A 1 220 ? 1.749 2.833 -10.263 1.00 98.44 220 ILE A C 1
ATOM 1742 O O . ILE A 1 220 ? 1.588 3.280 -11.394 1.00 98.44 220 ILE A O 1
ATOM 1746 N N . GLN A 1 221 ? 1.588 1.542 -9.970 1.00 98.44 221 GLN A N 1
ATOM 1747 C CA . GLN A 1 221 ? 1.157 0.549 -10.965 1.00 98.44 221 GLN A CA 1
ATOM 1748 C C . GLN A 1 221 ? -0.156 -0.077 -10.529 1.00 98.44 221 GLN A C 1
ATOM 1750 O O . GLN A 1 221 ? -0.187 -0.747 -9.495 1.00 98.44 221 GLN A O 1
ATOM 1755 N N . PHE A 1 222 ? -1.214 0.141 -11.301 1.00 98.62 222 PHE A N 1
ATOM 1756 C CA . PHE A 1 222 ? -2.560 -0.333 -10.994 1.00 98.62 222 PHE A CA 1
ATOM 1757 C C . PHE A 1 222 ? -2.974 -1.471 -11.932 1.00 98.62 222 PHE A C 1
ATOM 1759 O O . PHE A 1 222 ? -2.863 -1.370 -13.159 1.00 98.62 222 PHE A O 1
ATOM 1766 N N . VAL A 1 223 ? -3.484 -2.547 -11.335 1.00 98.31 223 VAL A N 1
ATOM 1767 C CA . VAL A 1 223 ? -4.061 -3.711 -12.009 1.00 98.31 223 VAL A CA 1
ATOM 1768 C C . VAL A 1 223 ? -5.462 -3.926 -11.443 1.00 98.31 223 VAL A C 1
ATOM 1770 O O . VAL A 1 223 ? -5.609 -4.243 -10.263 1.00 98.31 223 VAL A O 1
ATOM 1773 N N . GLY A 1 224 ? -6.485 -3.754 -12.276 1.00 90.00 224 GLY A N 1
ATOM 1774 C CA . GLY A 1 224 ? -7.892 -3.886 -11.903 1.00 90.00 224 GLY A CA 1
ATOM 1775 C C . GLY A 1 224 ? -8.813 -3.797 -13.103 1.00 90.00 224 GLY A C 1
ATOM 1776 O O . GLY A 1 224 ? -8.334 -3.365 -14.179 1.00 90.00 224 GLY A O 1
#